Protein AF-A0A9P1E3C0-F1 (afdb_monomer)

Structure (mmCIF, N/CA/C/O backbone):
data_AF-A0A9P1E3C0-F1
#
_entry.id   AF-A0A9P1E3C0-F1
#
loop_
_atom_site.group_PDB
_atom_site.id
_atom_site.type_symbol
_atom_site.label_atom_id
_atom_site.label_alt_id
_atom_site.label_comp_id
_atom_site.label_asym_id
_atom_site.label_entity_id
_atom_site.label_seq_id
_atom_site.pdbx_PDB_ins_code
_atom_site.Cartn_x
_atom_site.Cartn_y
_atom_site.Cartn_z
_atom_site.occupancy
_atom_site.B_iso_or_equiv
_atom_site.auth_seq_id
_atom_site.auth_comp_id
_atom_site.auth_asym_id
_atom_site.auth_atom_id
_atom_site.pdbx_PDB_model_num
ATOM 1 N N . MET A 1 1 ? 34.913 -39.165 -2.078 1.00 37.31 1 MET A N 1
ATOM 2 C CA . MET A 1 1 ? 34.943 -37.843 -1.435 1.00 37.31 1 MET A CA 1
ATOM 3 C C . MET A 1 1 ? 33.774 -37.095 -2.019 1.00 37.31 1 MET A C 1
ATOM 5 O O . MET A 1 1 ? 33.844 -36.685 -3.169 1.00 37.31 1 MET A O 1
ATOM 9 N N . ALA A 1 2 ? 32.655 -37.188 -1.310 1.00 35.28 2 ALA A N 1
ATOM 10 C CA . ALA A 1 2 ? 31.471 -36.385 -1.543 1.00 35.28 2 ALA A CA 1
ATOM 11 C C . ALA A 1 2 ? 31.644 -35.190 -0.607 1.00 35.28 2 ALA A C 1
ATOM 13 O O . ALA A 1 2 ? 31.888 -35.419 0.577 1.00 35.28 2 ALA A O 1
ATOM 14 N N . ASP A 1 3 ? 31.634 -33.983 -1.158 1.00 38.41 3 ASP A N 1
ATOM 15 C CA . ASP A 1 3 ? 31.532 -32.764 -0.368 1.00 38.41 3 ASP A CA 1
ATOM 16 C C . ASP A 1 3 ? 30.103 -32.270 -0.564 1.00 38.41 3 ASP A C 1
ATOM 18 O O . ASP A 1 3 ? 29.683 -31.975 -1.686 1.00 38.41 3 ASP A O 1
ATOM 22 N N . ASP A 1 4 ? 29.375 -32.350 0.543 1.00 39.78 4 ASP A N 1
ATOM 23 C CA . ASP A 1 4 ? 27.954 -32.104 0.704 1.00 39.78 4 ASP A CA 1
ATOM 24 C C . ASP A 1 4 ? 27.608 -30.612 0.623 1.00 39.78 4 ASP A C 1
ATOM 26 O O . ASP A 1 4 ? 28.421 -29.721 0.883 1.00 39.78 4 ASP A O 1
ATOM 30 N N . ASP A 1 5 ? 26.351 -30.394 0.261 1.00 39.59 5 ASP A N 1
ATOM 31 C CA . ASP A 1 5 ? 25.647 -29.132 0.149 1.00 39.59 5 ASP A CA 1
ATOM 32 C C . ASP A 1 5 ? 25.577 -28.392 1.502 1.00 39.59 5 ASP A C 1
ATOM 34 O O . ASP A 1 5 ? 25.004 -28.886 2.472 1.00 39.59 5 ASP A O 1
ATOM 38 N N . GLU A 1 6 ? 26.106 -27.168 1.564 1.00 41.69 6 GLU A N 1
ATOM 39 C CA . GLU A 1 6 ? 25.730 -26.192 2.596 1.00 41.69 6 GLU A CA 1
ATOM 40 C C . GLU A 1 6 ? 24.535 -25.396 2.062 1.00 41.69 6 GLU A C 1
ATOM 42 O O . GLU A 1 6 ? 24.659 -24.300 1.503 1.00 41.69 6 GLU A O 1
ATOM 47 N N . ASP A 1 7 ? 23.361 -26.014 2.193 1.00 31.89 7 ASP A N 1
ATOM 48 C CA . ASP A 1 7 ? 22.078 -25.335 2.129 1.00 31.89 7 ASP A CA 1
ATOM 49 C C . ASP A 1 7 ? 22.088 -24.189 3.146 1.00 31.89 7 ASP A C 1
ATOM 51 O O . ASP A 1 7 ? 22.216 -24.392 4.354 1.00 31.89 7 ASP A O 1
ATOM 55 N N . PHE A 1 8 ? 21.932 -22.961 2.654 1.00 30.38 8 PHE A N 1
ATOM 56 C CA . PHE A 1 8 ? 21.649 -21.802 3.489 1.00 30.38 8 PHE A CA 1
ATOM 57 C C . PHE A 1 8 ? 20.250 -21.992 4.087 1.00 30.38 8 PHE A C 1
ATOM 59 O O . PHE A 1 8 ? 19.244 -21.568 3.512 1.00 30.38 8 PHE A O 1
ATOM 66 N N . VAL A 1 9 ? 20.199 -22.688 5.224 1.00 31.12 9 VAL A N 1
ATOM 67 C CA . VAL A 1 9 ? 19.032 -22.804 6.094 1.00 31.12 9 VAL A CA 1
ATOM 68 C C . VAL A 1 9 ? 18.674 -21.388 6.534 1.00 31.12 9 VAL A C 1
ATOM 70 O O . VAL A 1 9 ? 19.303 -20.796 7.406 1.00 31.12 9 VAL A O 1
ATOM 73 N N . LEU A 1 10 ? 17.677 -20.805 5.870 1.00 35.34 10 LEU A N 1
ATOM 74 C CA . LEU A 1 10 ? 16.916 -19.707 6.441 1.00 35.34 10 LEU A CA 1
ATOM 75 C C . LEU A 1 10 ? 16.173 -20.303 7.632 1.00 35.34 10 LEU A C 1
ATOM 77 O O . LEU A 1 10 ? 15.178 -20.997 7.434 1.00 35.34 10 LEU A O 1
ATOM 81 N N . ASP A 1 11 ? 16.692 -20.072 8.837 1.00 30.36 11 ASP A N 1
ATOM 82 C CA . ASP A 1 11 ? 16.017 -20.408 10.086 1.00 30.36 11 ASP A CA 1
ATOM 83 C C . ASP A 1 11 ? 14.553 -19.936 10.010 1.00 30.36 11 ASP A C 1
ATOM 85 O O . ASP A 1 11 ? 14.254 -18.741 9.968 1.00 30.36 11 ASP A O 1
ATOM 89 N N . GLU A 1 12 ? 13.625 -20.896 9.945 1.00 44.75 12 GLU A N 1
ATOM 90 C CA . GLU A 1 12 ? 12.172 -20.679 9.886 1.00 44.75 12 GLU A CA 1
ATOM 91 C C . GLU A 1 12 ? 11.586 -20.190 11.228 1.00 44.75 12 GLU A C 1
ATOM 93 O O . GLU A 1 12 ? 10.373 -20.016 11.360 1.00 44.75 12 GLU A O 1
ATOM 98 N N . GLU A 1 13 ? 12.425 -19.899 12.223 1.00 35.56 13 GLU A N 1
ATOM 99 C CA . GLU A 1 13 ? 12.026 -19.399 13.539 1.00 35.56 13 GLU A CA 1
ATOM 100 C C . GLU A 1 13 ? 12.363 -17.914 13.720 1.00 35.56 13 GLU A C 1
ATOM 102 O O . GLU A 1 13 ? 13.171 -17.530 14.554 1.00 35.56 13 GLU A O 1
ATOM 107 N N . ASP A 1 14 ? 11.677 -17.054 12.964 1.00 30.67 14 ASP A N 1
ATOM 108 C CA . ASP A 1 14 ? 11.354 -15.703 13.449 1.00 30.67 14 ASP A CA 1
ATOM 109 C C . ASP A 1 14 ? 9.995 -15.228 12.901 1.00 30.67 14 ASP A C 1
ATOM 111 O O . ASP A 1 14 ? 9.783 -14.115 12.406 1.00 30.67 14 ASP A O 1
ATOM 115 N N . ILE A 1 15 ? 9.018 -16.138 12.988 1.00 35.16 15 ILE A N 1
ATOM 116 C CA . ILE A 1 15 ? 7.593 -15.850 12.818 1.00 35.16 15 ILE A CA 1
ATOM 117 C C . ILE A 1 15 ? 7.112 -15.083 14.058 1.00 35.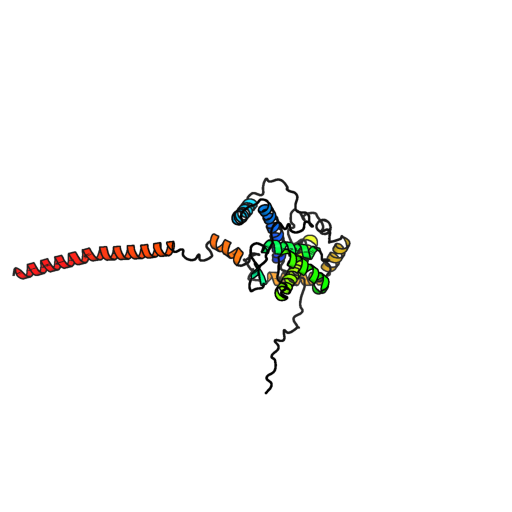16 15 ILE A C 1
ATOM 119 O O . ILE A 1 15 ? 6.363 -15.593 14.887 1.00 35.16 15 ILE A O 1
ATOM 123 N N . LEU A 1 16 ? 7.492 -13.811 14.157 1.00 34.09 16 LEU A N 1
ATOM 124 C CA . LEU A 1 16 ? 6.727 -12.815 14.905 1.00 34.09 16 LEU A CA 1
ATOM 125 C C . LEU A 1 16 ? 6.296 -11.701 13.951 1.00 34.09 16 LEU A C 1
ATOM 127 O O . LEU A 1 16 ? 6.657 -10.531 14.048 1.00 34.09 16 LEU A O 1
ATOM 131 N N . ASN A 1 17 ? 5.510 -12.114 12.958 1.00 38.56 17 ASN A N 1
ATOM 132 C CA . ASN A 1 17 ? 4.883 -11.232 11.987 1.00 38.56 17 ASN A CA 1
ATOM 133 C C . ASN A 1 17 ? 3.643 -10.589 12.635 1.00 38.56 17 ASN A C 1
ATOM 135 O O . ASN A 1 17 ? 2.505 -10.906 12.284 1.00 38.56 17 ASN A O 1
ATOM 139 N N . ASP A 1 18 ? 3.863 -9.719 13.626 1.00 42.09 18 ASP A N 1
ATOM 140 C CA . ASP A 1 18 ? 2.811 -8.848 14.147 1.00 42.09 18 ASP A CA 1
ATOM 141 C C . ASP A 1 18 ? 2.387 -7.911 13.001 1.00 42.09 18 ASP A C 1
ATOM 143 O O . ASP A 1 18 ? 3.086 -6.968 12.622 1.00 42.09 18 ASP A O 1
ATOM 147 N N . GLU A 1 19 ? 1.223 -8.189 12.402 1.00 45.72 19 GLU A N 1
ATOM 148 C CA . GLU A 1 19 ? 0.660 -7.462 11.249 1.00 45.72 19 GLU A CA 1
ATOM 149 C C . GLU A 1 19 ? 0.417 -5.959 11.519 1.00 45.72 19 GLU A C 1
ATOM 151 O O . GLU A 1 19 ? 0.040 -5.218 10.607 1.00 45.72 19 GLU A O 1
ATOM 156 N N . ASP A 1 20 ? 0.653 -5.506 12.750 1.00 46.47 20 ASP A N 1
ATOM 157 C CA . ASP A 1 20 ? 0.380 -4.168 13.260 1.00 46.47 20 ASP A CA 1
ATOM 158 C C . ASP A 1 20 ? 1.659 -3.327 13.525 1.00 46.47 20 ASP A C 1
ATOM 160 O O . ASP A 1 20 ? 1.540 -2.176 13.945 1.00 46.47 20 ASP A O 1
ATOM 164 N N . VAL A 1 21 ? 2.873 -3.811 13.198 1.00 45.50 21 VAL A N 1
ATOM 165 C CA . VAL A 1 21 ? 4.154 -3.059 13.363 1.00 45.50 21 VAL A CA 1
ATOM 166 C C . VAL A 1 21 ? 4.426 -2.065 12.217 1.00 45.50 21 VAL A C 1
ATOM 168 O O . VAL A 1 21 ? 5.560 -1.832 11.803 1.00 45.50 21 VAL A O 1
ATOM 171 N N . VAL A 1 22 ? 3.387 -1.448 11.649 1.00 47.22 22 VAL A N 1
ATOM 172 C CA . VAL A 1 22 ? 3.581 -0.411 10.624 1.00 47.22 22 VAL A CA 1
ATOM 173 C C . VAL A 1 22 ? 3.531 0.969 11.264 1.00 47.22 22 VAL A C 1
ATOM 175 O O . VAL A 1 22 ? 2.469 1.468 11.625 1.00 47.22 22 VAL A O 1
ATOM 178 N N . ASP A 1 23 ? 4.708 1.591 11.329 1.00 46.34 23 ASP A N 1
ATOM 179 C CA . ASP A 1 23 ? 4.935 3.007 11.607 1.00 46.34 23 ASP A CA 1
ATOM 180 C C . ASP A 1 23 ? 3.847 3.884 10.943 1.00 46.34 23 ASP A C 1
ATOM 182 O O . ASP A 1 23 ? 3.711 3.925 9.714 1.00 46.34 23 ASP A O 1
ATOM 186 N N . ASP A 1 24 ? 3.050 4.596 11.748 1.00 48.47 24 ASP A N 1
ATOM 187 C CA . ASP A 1 24 ? 1.981 5.493 11.282 1.00 48.47 24 ASP A CA 1
ATOM 188 C C . ASP A 1 24 ? 2.535 6.564 10.318 1.00 48.47 24 ASP A C 1
ATOM 190 O O . ASP A 1 24 ? 1.826 7.050 9.430 1.00 48.47 24 ASP A O 1
ATOM 194 N N . ALA A 1 25 ? 3.841 6.864 10.382 1.00 44.34 25 ALA A N 1
ATOM 195 C CA . ALA A 1 25 ? 4.503 7.705 9.395 1.00 44.34 25 ALA A CA 1
ATOM 196 C C . ALA A 1 25 ? 4.523 7.074 7.992 1.00 44.34 25 ALA A C 1
ATOM 198 O O . ALA A 1 25 ? 4.417 7.809 7.013 1.00 44.34 25 ALA A O 1
ATOM 199 N N . ARG A 1 26 ? 4.648 5.746 7.842 1.00 46.31 26 ARG A N 1
ATOM 200 C CA . ARG A 1 26 ? 4.596 5.038 6.543 1.00 46.31 26 ARG A CA 1
ATOM 201 C C . ARG A 1 26 ? 3.189 5.062 5.939 1.00 46.31 26 ARG A C 1
ATOM 203 O O . ARG A 1 26 ? 3.041 5.343 4.751 1.00 46.31 26 ARG A O 1
ATOM 210 N N . SER A 1 27 ? 2.159 4.891 6.766 1.00 47.78 27 SER A N 1
ATOM 211 C CA . SER A 1 27 ? 0.753 4.982 6.337 1.00 47.78 27 SER A CA 1
ATOM 212 C C . SER A 1 27 ? 0.346 6.409 5.942 1.00 47.78 27 SER A C 1
ATOM 214 O O . SER A 1 27 ? -0.274 6.617 4.896 1.00 47.78 27 SER A O 1
ATOM 216 N N . ARG A 1 28 ? 0.749 7.424 6.725 1.00 52.78 28 ARG A N 1
ATOM 217 C CA . ARG A 1 28 ? 0.570 8.846 6.361 1.00 52.78 28 ARG A CA 1
ATOM 218 C C . ARG A 1 28 ? 1.290 9.184 5.058 1.00 52.78 28 ARG A C 1
ATOM 220 O O . ARG A 1 28 ? 0.732 9.877 4.211 1.00 52.78 28 ARG A O 1
ATOM 227 N N . ARG A 1 29 ? 2.502 8.652 4.883 1.00 53.94 29 ARG A N 1
ATOM 228 C CA . ARG A 1 29 ? 3.285 8.768 3.651 1.00 53.94 29 ARG A CA 1
ATOM 229 C C . ARG A 1 29 ? 2.496 8.216 2.457 1.00 53.94 29 ARG A C 1
ATOM 231 O O . ARG A 1 29 ? 2.268 8.951 1.506 1.00 53.94 29 ARG A O 1
ATOM 238 N N . ILE A 1 30 ? 1.984 6.986 2.502 1.00 49.09 30 ILE A N 1
ATOM 239 C CA . ILE A 1 30 ? 1.240 6.394 1.366 1.00 49.09 30 ILE A CA 1
ATOM 240 C C . ILE A 1 30 ? -0.012 7.197 1.009 1.00 49.09 30 ILE A C 1
ATOM 242 O O . ILE A 1 30 ? -0.278 7.417 -0.168 1.00 49.09 30 ILE A O 1
ATOM 246 N N . SER A 1 31 ? -0.733 7.723 2.001 1.00 45.94 31 SER A N 1
ATOM 247 C CA . SER A 1 31 ? -1.875 8.597 1.719 1.00 45.94 31 SER A CA 1
ATOM 248 C C . SER A 1 31 ? -1.472 9.906 1.027 1.00 45.94 31 SER A C 1
ATOM 250 O O . SER A 1 31 ? -2.228 10.388 0.186 1.00 45.94 31 SER A O 1
ATOM 252 N N . ASN A 1 32 ? -0.307 10.477 1.355 1.00 52.03 32 ASN A N 1
ATOM 253 C CA . ASN A 1 32 ? 0.220 11.650 0.650 1.00 52.03 32 ASN A CA 1
ATOM 254 C C . ASN A 1 32 ? 0.628 11.296 -0.785 1.00 52.03 32 ASN A C 1
ATOM 256 O O . ASN A 1 32 ? 0.369 12.076 -1.693 1.00 52.03 32 ASN A O 1
ATOM 260 N N . PHE A 1 33 ? 1.209 10.114 -0.999 1.00 47.16 33 PHE A N 1
ATOM 261 C CA . PHE A 1 33 ? 1.548 9.606 -2.329 1.00 47.16 33 PHE A CA 1
ATOM 262 C C . PHE A 1 33 ? 0.318 9.416 -3.218 1.00 47.16 33 PHE A C 1
ATOM 264 O O . PHE A 1 33 ? 0.335 9.840 -4.368 1.00 47.16 33 PHE A O 1
ATOM 271 N N . GLU A 1 34 ? -0.763 8.829 -2.693 1.00 47.72 34 GLU A N 1
ATOM 272 C CA . GLU A 1 34 ? -2.029 8.711 -3.429 1.00 47.72 34 GLU A CA 1
ATOM 273 C C . GLU A 1 34 ? -2.569 10.098 -3.827 1.00 47.72 34 GLU A C 1
ATOM 275 O O . GLU A 1 34 ? -2.971 10.288 -4.974 1.00 47.72 34 GLU A O 1
ATOM 280 N N . GLU A 1 35 ? -2.511 11.088 -2.923 1.00 53.44 35 GLU A N 1
ATOM 281 C CA . GLU A 1 35 ? -2.934 12.470 -3.204 1.00 53.44 35 GLU A CA 1
ATOM 282 C C . GLU A 1 35 ? -2.022 13.164 -4.236 1.00 53.44 35 GLU A C 1
ATOM 284 O O . GLU A 1 35 ? -2.514 13.835 -5.143 1.00 53.44 35 GLU A O 1
ATOM 289 N N . GLU A 1 36 ? -0.699 12.998 -4.147 1.00 54.84 36 GLU A N 1
ATOM 290 C CA . GLU A 1 36 ? 0.261 13.588 -5.093 1.00 54.84 36 GLU A CA 1
ATOM 291 C C . GLU A 1 36 ? 0.164 12.955 -6.486 1.00 54.84 36 GLU A C 1
ATOM 293 O O . GLU A 1 36 ? 0.166 13.669 -7.492 1.00 54.84 36 GLU A O 1
ATOM 298 N N . ALA A 1 37 ? 0.009 11.634 -6.559 1.00 49.34 37 ALA A N 1
ATOM 299 C CA . ALA A 1 37 ? -0.211 10.921 -7.810 1.00 49.34 37 ALA A CA 1
ATOM 300 C C . ALA A 1 37 ? -1.575 11.285 -8.426 1.00 49.34 37 ALA A C 1
ATOM 302 O O . ALA A 1 37 ? -1.714 11.356 -9.655 1.00 49.34 37 ALA A O 1
ATOM 303 N N . ASP A 1 38 ? -2.576 11.582 -7.590 1.00 51.50 38 ASP A N 1
ATOM 304 C CA . ASP A 1 38 ? -3.835 12.135 -8.065 1.00 51.50 38 ASP A CA 1
ATOM 305 C C . ASP A 1 38 ? -3.636 13.505 -8.715 1.00 51.50 38 ASP A C 1
ATOM 307 O O . ASP A 1 38 ? -4.048 13.712 -9.855 1.00 51.50 38 ASP A O 1
ATOM 311 N N . ILE A 1 39 ? -2.927 14.422 -8.061 1.00 54.53 39 ILE A N 1
ATOM 312 C CA . ILE A 1 39 ? -2.670 15.749 -8.633 1.00 54.53 39 ILE A CA 1
ATOM 313 C C . ILE A 1 39 ? -1.853 15.645 -9.933 1.00 54.53 39 ILE A C 1
ATOM 315 O O . ILE A 1 39 ? -2.187 16.315 -10.909 1.00 54.53 39 ILE A O 1
ATOM 319 N N . ARG A 1 40 ? -0.833 14.777 -9.979 1.00 50.69 40 ARG A N 1
ATOM 320 C CA . ARG A 1 40 ? 0.022 14.580 -11.162 1.00 50.69 40 ARG A CA 1
ATOM 321 C C . ARG A 1 40 ? -0.748 14.038 -12.364 1.00 50.69 40 ARG A C 1
ATOM 323 O O . ARG A 1 40 ? -0.668 14.614 -13.444 1.00 50.69 40 ARG A O 1
ATOM 330 N N . GLY A 1 41 ? -1.562 12.996 -12.174 1.00 48.47 41 GLY A N 1
ATOM 331 C CA . GLY A 1 41 ? -2.366 12.437 -13.266 1.00 48.47 41 GLY A CA 1
ATOM 332 C C . GLY A 1 41 ? -3.395 13.420 -13.839 1.00 48.47 41 GLY A C 1
ATOM 333 O O . GLY A 1 41 ? -3.926 13.194 -14.916 1.00 48.47 41 GLY A O 1
ATOM 334 N N . GLU A 1 42 ? -3.689 14.505 -13.118 1.00 51.19 42 GLU A N 1
ATOM 335 C CA . GLU A 1 42 ? -4.575 15.582 -13.565 1.00 51.19 42 GLU A CA 1
ATOM 336 C C . GLU A 1 42 ? -3.851 16.594 -14.451 1.00 51.19 42 GLU A C 1
ATOM 338 O O . GLU A 1 42 ? -4.513 17.341 -15.155 1.00 51.19 42 GLU A O 1
ATOM 343 N N . MET A 1 43 ? -2.521 16.653 -14.379 1.00 50.88 43 MET A N 1
ATOM 344 C CA . MET A 1 43 ? -1.683 17.589 -15.127 1.00 50.88 43 MET A CA 1
ATOM 345 C C . MET A 1 43 ? -1.150 16.957 -16.415 1.00 50.88 43 MET A C 1
ATOM 347 O O . MET A 1 43 ? -1.115 17.626 -17.442 1.00 50.88 43 MET A O 1
ATOM 351 N N . GLU A 1 44 ? -0.842 15.658 -16.389 1.00 48.50 44 GLU A N 1
ATOM 352 C CA . GLU A 1 44 ? -0.517 14.870 -17.590 1.00 48.50 44 GLU A CA 1
ATOM 353 C C . GLU A 1 44 ? -1.684 14.853 -18.600 1.00 48.50 44 GLU A C 1
ATOM 355 O O . GLU A 1 44 ? -1.458 14.995 -19.795 1.00 48.50 44 GLU A O 1
ATOM 360 N N . ASP A 1 45 ? -2.943 14.785 -18.135 1.00 46.28 45 ASP A N 1
ATOM 361 C CA . ASP A 1 45 ? -4.158 14.835 -18.987 1.00 46.28 45 ASP A CA 1
ATOM 362 C C . ASP A 1 45 ? -4.329 16.197 -19.702 1.00 46.28 45 ASP A C 1
ATOM 364 O O . ASP A 1 45 ? -5.145 16.331 -20.610 1.00 46.28 45 ASP A O 1
ATOM 368 N N . VAL A 1 46 ? -3.576 17.223 -19.282 1.00 51.84 46 VAL A N 1
ATOM 369 C CA . VAL A 1 46 ? -3.573 18.579 -19.864 1.00 51.84 46 VAL A CA 1
ATOM 370 C C . VAL A 1 46 ? -2.282 18.841 -20.663 1.00 51.84 46 VAL A C 1
ATOM 372 O O . VAL A 1 46 ? -2.102 19.938 -21.181 1.00 51.84 46 VAL A O 1
ATOM 375 N N . GLY A 1 47 ? -1.402 17.841 -20.803 1.00 43.75 47 GLY A N 1
ATOM 376 C CA . GLY A 1 47 ? -0.223 17.901 -21.673 1.00 43.75 47 GLY A CA 1
ATOM 377 C C . GLY A 1 47 ? 0.967 18.702 -21.132 1.00 43.75 47 GLY A C 1
ATOM 378 O O . GLY A 1 47 ? 1.729 19.240 -21.928 1.00 43.75 47 GLY A O 1
ATOM 379 N N . TYR A 1 48 ? 1.130 18.803 -19.809 1.00 48.47 48 TYR A N 1
ATOM 380 C CA . TYR A 1 48 ? 2.282 19.487 -19.201 1.00 48.47 48 TYR A CA 1
ATOM 381 C C . TYR A 1 48 ? 3.536 18.600 -19.146 1.00 48.47 48 TYR A C 1
ATOM 383 O O . TYR A 1 48 ? 3.449 17.405 -18.856 1.00 48.47 48 TYR A O 1
ATOM 391 N N . SER A 1 49 ? 4.704 19.208 -19.365 1.00 54.31 49 SER A N 1
ATOM 392 C CA . SER A 1 49 ? 6.024 18.577 -19.211 1.00 54.31 49 SER A CA 1
ATOM 393 C C . SER A 1 49 ? 6.301 18.182 -17.750 1.00 54.31 49 SER A C 1
ATOM 395 O O . SER A 1 49 ? 5.754 18.771 -16.819 1.00 54.31 49 SER A O 1
ATOM 397 N N . LEU A 1 50 ? 7.172 17.191 -17.523 1.00 47.22 50 LEU A N 1
ATOM 398 C CA . LEU A 1 50 ? 7.526 16.699 -16.184 1.00 47.22 50 LEU A CA 1
ATOM 399 C C . LEU A 1 50 ? 8.092 17.805 -15.273 1.00 47.22 50 LEU A C 1
ATOM 401 O O . LEU A 1 50 ? 7.772 17.846 -14.083 1.00 47.22 50 LEU A O 1
ATOM 405 N N . ASP A 1 51 ? 8.850 18.738 -15.847 1.00 52.38 51 ASP A N 1
ATOM 406 C CA . ASP A 1 51 ? 9.411 19.888 -15.132 1.00 52.38 51 ASP A CA 1
ATOM 407 C C . ASP A 1 51 ? 8.314 20.903 -14.779 1.00 52.38 51 ASP A C 1
ATOM 409 O O . ASP A 1 51 ? 8.243 21.398 -13.652 1.00 52.38 51 ASP A O 1
ATOM 413 N N . GLU A 1 52 ? 7.371 21.126 -15.699 1.00 54.00 52 GLU A N 1
ATOM 414 C CA . GLU A 1 52 ? 6.195 21.977 -15.480 1.00 54.00 52 GLU A CA 1
ATOM 415 C C . GLU A 1 52 ? 5.253 21.372 -14.428 1.00 54.00 52 GLU A C 1
ATOM 417 O O . GLU A 1 52 ? 4.658 22.093 -13.622 1.00 54.00 52 GLU A O 1
ATOM 422 N N . ILE A 1 53 ? 5.150 20.040 -14.386 1.00 54.00 53 ILE A N 1
ATOM 423 C CA . ILE A 1 53 ? 4.402 19.291 -13.377 1.00 54.00 53 ILE A CA 1
ATOM 424 C C . ILE A 1 53 ? 5.017 19.505 -11.995 1.00 54.00 53 ILE A C 1
ATOM 426 O O . ILE A 1 53 ? 4.300 19.829 -11.043 1.00 54.00 53 ILE A O 1
ATOM 430 N N . GLN A 1 54 ? 6.337 19.354 -11.881 1.00 54.50 54 GLN A N 1
ATOM 431 C CA . GLN A 1 54 ? 7.071 19.531 -10.630 1.00 54.50 54 GLN A CA 1
ATOM 432 C C . GLN A 1 54 ? 6.917 20.970 -10.100 1.00 54.50 54 GLN A C 1
ATOM 434 O O . GLN A 1 54 ? 6.591 21.183 -8.927 1.00 54.50 54 GLN A O 1
ATOM 439 N N . GLU A 1 55 ? 7.055 21.959 -10.984 1.00 56.06 55 GLU A N 1
ATOM 440 C CA . GLU A 1 55 ? 6.987 23.380 -10.648 1.00 56.06 55 GLU A CA 1
ATOM 441 C C . GLU A 1 55 ? 5.556 23.836 -10.289 1.00 56.06 55 GLU A C 1
ATOM 443 O O . GLU A 1 55 ? 5.344 24.604 -9.342 1.00 56.06 55 GLU A O 1
ATOM 448 N N . ALA A 1 56 ? 4.528 23.328 -10.978 1.00 54.66 56 ALA A N 1
ATOM 449 C CA . ALA A 1 56 ? 3.139 23.653 -10.662 1.00 54.66 56 ALA A CA 1
ATOM 450 C C . ALA A 1 56 ? 2.591 22.891 -9.439 1.00 54.66 56 ALA A C 1
ATOM 452 O O . ALA A 1 56 ? 1.710 23.425 -8.757 1.00 54.66 56 ALA A O 1
ATOM 453 N N . LEU A 1 57 ? 3.139 21.722 -9.077 1.00 51.84 57 LEU A N 1
ATOM 454 C CA . LEU A 1 57 ? 2.886 21.065 -7.781 1.00 51.84 57 LEU A CA 1
ATOM 455 C C . LEU A 1 57 ? 3.387 21.923 -6.605 1.00 51.84 57 LEU A C 1
ATOM 457 O O . LEU A 1 57 ? 2.680 22.068 -5.600 1.00 51.84 57 LEU A O 1
ATOM 461 N N . VAL A 1 58 ? 4.561 22.548 -6.755 1.00 56.81 58 VAL A N 1
ATOM 462 C CA . VAL A 1 58 ? 5.132 23.495 -5.781 1.00 56.81 58 VAL A CA 1
ATOM 463 C C . VAL A 1 58 ? 4.266 24.762 -5.694 1.00 56.81 58 VAL A C 1
ATOM 465 O O . VAL A 1 58 ? 3.818 25.132 -4.604 1.00 56.81 58 VAL A O 1
ATOM 468 N N . LYS A 1 59 ? 3.894 25.361 -6.837 1.00 51.59 59 LYS A N 1
ATOM 469 C CA . LYS A 1 59 ? 3.029 26.560 -6.897 1.00 51.59 59 LYS A CA 1
ATOM 470 C C . LYS A 1 59 ? 1.603 26.308 -6.356 1.00 51.59 59 LYS A C 1
ATOM 472 O O . LYS A 1 59 ? 1.034 27.177 -5.687 1.00 51.59 59 LYS A O 1
ATOM 477 N N . LYS A 1 60 ? 1.008 25.118 -6.556 1.00 50.31 60 LYS A N 1
ATOM 478 C CA . LYS A 1 60 ? -0.318 24.744 -5.993 1.00 50.31 60 LYS A CA 1
ATOM 479 C C . LYS A 1 60 ? -0.304 24.590 -4.468 1.00 50.31 60 LYS A C 1
ATOM 481 O O . LYS A 1 60 ? -1.326 24.877 -3.840 1.00 50.31 60 LYS A O 1
ATOM 486 N N . LYS A 1 61 ? 0.816 24.168 -3.858 1.00 51.28 61 LYS A N 1
ATOM 487 C CA . LYS A 1 61 ? 0.961 24.123 -2.386 1.00 51.28 61 LYS A CA 1
ATOM 488 C C . LYS A 1 61 ? 0.905 25.532 -1.770 1.00 51.28 61 LYS A C 1
ATOM 490 O O . LYS A 1 61 ? 0.356 25.675 -0.682 1.00 51.28 61 LYS A O 1
ATOM 495 N N . GLN A 1 62 ? 1.350 26.569 -2.488 1.00 46.03 62 GLN A N 1
ATOM 496 C CA . GLN A 1 62 ? 1.314 27.971 -2.035 1.00 46.03 62 GLN A CA 1
ATOM 497 C C . GLN A 1 62 ? 0.006 28.723 -2.352 1.00 46.03 62 GLN A C 1
ATOM 499 O O . GLN A 1 62 ? -0.347 29.650 -1.628 1.00 46.03 62 GLN A O 1
ATOM 504 N N . LYS A 1 63 ? -0.771 28.314 -3.367 1.00 38.28 63 LYS A N 1
ATOM 505 C CA . LYS A 1 63 ? -1.983 29.037 -3.826 1.00 38.28 63 LYS A CA 1
ATOM 506 C C . LYS A 1 63 ? -3.328 28.433 -3.370 1.00 38.28 63 LYS A C 1
ATOM 508 O O . LYS A 1 63 ? -4.360 28.665 -3.997 1.00 38.28 63 LYS A O 1
ATOM 513 N N . LYS A 1 64 ? -3.364 27.656 -2.278 1.00 40.34 64 LYS A N 1
ATOM 514 C CA . LYS A 1 64 ? -4.611 27.131 -1.669 1.00 40.34 64 LYS A CA 1
ATOM 515 C C . LYS A 1 64 ? -5.293 28.200 -0.791 1.00 40.34 64 LYS A C 1
ATOM 517 O O . LYS A 1 64 ? -5.389 28.029 0.421 1.00 40.34 64 LYS A O 1
ATOM 522 N N . LYS A 1 65 ? -5.791 29.288 -1.387 1.00 41.00 65 LYS A N 1
ATOM 523 C CA . LYS A 1 65 ? -6.860 30.080 -0.745 1.00 41.00 65 LYS A CA 1
ATOM 524 C C . LYS A 1 65 ? -8.116 30.247 -1.599 1.00 41.00 65 LYS A C 1
ATOM 526 O O . LYS A 1 65 ? -9.181 30.047 -1.040 1.00 41.00 65 LYS A O 1
ATOM 531 N N . ASP A 1 66 ? -8.042 30.380 -2.926 1.00 37.50 66 ASP A N 1
ATOM 532 C CA . ASP A 1 66 ? -9.247 30.775 -3.687 1.00 37.50 66 ASP A CA 1
ATOM 533 C C . ASP A 1 66 ? -9.445 30.049 -5.030 1.00 37.50 66 ASP A C 1
ATOM 535 O O . ASP A 1 66 ? -9.569 30.678 -6.077 1.00 37.50 66 ASP A O 1
ATOM 539 N N . ALA A 1 67 ? -9.503 28.712 -5.043 1.00 36.19 67 ALA A N 1
ATOM 540 C CA . ALA A 1 67 ? -9.896 27.980 -6.255 1.00 36.19 67 ALA A CA 1
ATOM 541 C C . ALA A 1 67 ? -10.971 26.925 -5.962 1.00 36.19 67 ALA A C 1
ATOM 543 O O . ALA A 1 67 ? -10.781 26.026 -5.139 1.00 36.19 67 ALA A O 1
ATOM 544 N N . GLY A 1 68 ? -12.113 27.078 -6.639 1.00 39.84 68 GLY A N 1
ATOM 545 C CA . GLY A 1 68 ? -13.328 26.282 -6.484 1.00 39.84 68 GLY A CA 1
ATOM 546 C C . GLY A 1 68 ? -13.138 24.769 -6.636 1.00 39.84 68 GLY A C 1
ATOM 547 O O . GLY A 1 68 ? -12.234 24.278 -7.311 1.00 39.84 68 GLY A O 1
ATOM 548 N N . LYS A 1 69 ? -14.033 24.026 -5.973 1.00 37.81 69 LYS A N 1
ATOM 549 C CA . LYS A 1 69 ? -14.066 22.558 -5.918 1.00 37.81 69 LYS A CA 1
ATOM 550 C C . LYS A 1 69 ? -14.268 21.958 -7.315 1.00 37.81 69 LYS A C 1
ATOM 552 O O . LYS A 1 69 ? -15.373 22.006 -7.847 1.00 37.81 69 LYS A O 1
ATOM 557 N N . LYS A 1 70 ? -13.237 21.311 -7.865 1.00 41.88 70 LYS A N 1
ATOM 558 C CA . LYS A 1 70 ? -13.428 20.279 -8.894 1.00 41.88 70 LYS A CA 1
ATOM 559 C C . LYS A 1 70 ? -13.850 18.961 -8.218 1.00 41.88 70 LYS A C 1
ATOM 561 O O . LYS A 1 70 ? -13.378 18.685 -7.111 1.00 41.88 70 LYS A O 1
ATOM 566 N N . PRO A 1 71 ? -14.753 18.170 -8.825 1.00 37.22 71 PRO A N 1
ATOM 567 C CA . PRO A 1 71 ? -15.223 16.916 -8.247 1.00 37.22 71 PRO A CA 1
ATOM 568 C C . PRO A 1 71 ? -14.061 15.925 -8.133 1.00 37.22 71 PRO A C 1
ATOM 570 O O . PRO A 1 71 ? -13.391 15.626 -9.118 1.00 37.22 71 PRO A O 1
ATOM 573 N N . GLY A 1 72 ? -13.819 15.436 -6.915 1.00 40.47 72 GLY A N 1
ATOM 574 C CA . GLY A 1 72 ? -12.790 14.436 -6.646 1.00 40.47 72 GLY A CA 1
ATOM 575 C C . GLY A 1 72 ? -13.023 13.155 -7.449 1.00 40.47 72 GLY A C 1
ATOM 576 O O . GLY A 1 72 ? -14.163 12.773 -7.730 1.00 40.47 72 GLY A O 1
ATOM 577 N N . ARG A 1 73 ? -11.932 12.487 -7.824 1.00 45.03 73 ARG A N 1
ATOM 578 C CA . ARG A 1 73 ? -11.967 11.209 -8.540 1.00 45.03 73 ARG A CA 1
ATOM 579 C C . ARG A 1 73 ? -12.727 10.174 -7.710 1.00 45.03 73 ARG A C 1
ATOM 581 O O . ARG A 1 73 ? -12.432 9.954 -6.540 1.00 45.03 73 ARG A O 1
ATOM 588 N N . GLY A 1 74 ? -13.747 9.566 -8.312 1.00 40.66 74 GLY A N 1
ATOM 589 C CA . GLY A 1 74 ? -14.525 8.508 -7.671 1.00 40.66 74 GLY A CA 1
ATOM 590 C C . GLY A 1 74 ? -13.684 7.248 -7.460 1.00 40.66 74 GLY A C 1
ATOM 591 O O . GLY A 1 74 ? -12.853 6.913 -8.300 1.00 40.66 74 GLY A O 1
ATOM 592 N N . ALA A 1 75 ? -13.955 6.523 -6.374 1.00 43.94 75 ALA A N 1
ATOM 593 C CA . ALA A 1 75 ? -13.167 5.403 -5.846 1.00 43.94 75 ALA A CA 1
ATOM 594 C C . ALA A 1 75 ? -12.923 4.190 -6.785 1.00 43.94 75 ALA A C 1
ATOM 596 O O . ALA A 1 75 ? -12.244 3.251 -6.371 1.00 43.94 7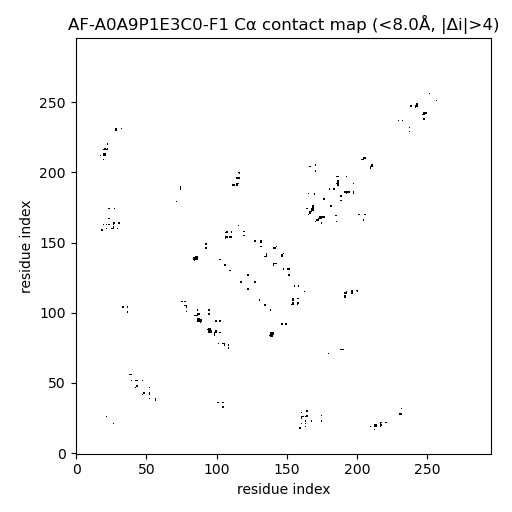5 ALA A O 1
ATOM 597 N N . PHE A 1 76 ? -13.455 4.206 -8.015 1.00 41.44 76 PHE A N 1
ATOM 598 C CA . PHE A 1 76 ? -13.501 3.070 -8.950 1.00 41.44 76 PHE A CA 1
ATOM 599 C C . PHE A 1 76 ? -13.106 3.394 -10.396 1.00 41.44 76 PHE A C 1
ATOM 601 O O . PHE A 1 76 ? -13.205 2.514 -11.247 1.00 41.44 76 PHE A O 1
ATOM 608 N N . LYS A 1 77 ? -12.686 4.623 -10.729 1.00 54.94 77 LYS A N 1
ATOM 609 C CA . LYS A 1 77 ? -12.142 4.842 -12.079 1.00 54.94 77 LYS A CA 1
ATOM 610 C C . LYS A 1 77 ? -10.798 4.115 -12.165 1.00 54.94 77 LYS A C 1
ATOM 612 O O . LYS A 1 77 ? -9.894 4.444 -11.402 1.00 54.94 77 LYS A O 1
ATOM 617 N N . GLY A 1 78 ? -10.716 3.113 -13.043 1.00 59.41 78 GLY A N 1
ATOM 618 C CA . GLY A 1 78 ? -9.468 2.422 -13.360 1.00 59.41 78 GLY A CA 1
ATOM 619 C C . GLY A 1 78 ? -8.404 3.399 -13.858 1.00 59.41 78 GLY A C 1
ATOM 620 O O . GLY A 1 78 ? -8.710 4.548 -14.201 1.00 59.41 78 GLY A O 1
ATOM 621 N N . LEU A 1 79 ? -7.151 2.949 -13.877 1.00 72.62 79 LEU A N 1
ATOM 622 C CA . LEU A 1 79 ? -6.056 3.752 -14.399 1.00 72.62 79 LEU A CA 1
ATOM 623 C C . LEU A 1 79 ? -6.349 4.095 -15.871 1.00 72.62 79 LEU A C 1
ATOM 625 O O . LEU A 1 79 ? -6.622 3.206 -16.675 1.00 72.62 79 LEU A O 1
ATOM 629 N N . LYS A 1 80 ? -6.347 5.385 -16.225 1.00 69.62 80 LYS A N 1
ATOM 630 C CA . LYS A 1 80 ? -6.486 5.794 -17.628 1.00 69.62 80 LYS A CA 1
ATOM 631 C C . LYS A 1 80 ? -5.201 5.422 -18.367 1.00 69.62 80 LYS A C 1
ATOM 633 O O . LYS A 1 80 ? -4.137 5.922 -18.006 1.00 69.62 80 LYS A O 1
ATOM 638 N N . VAL A 1 81 ? -5.320 4.579 -19.386 1.00 71.94 81 VAL A N 1
ATOM 639 C CA . VAL A 1 81 ? -4.214 4.197 -20.269 1.00 71.94 81 VAL A CA 1
ATOM 640 C C . VAL A 1 81 ? -4.328 5.026 -21.539 1.00 71.94 81 VAL A C 1
ATOM 642 O O . VAL A 1 81 ? -5.207 4.775 -22.358 1.00 71.94 81 VAL A O 1
ATOM 645 N N . ASN A 1 82 ? -3.477 6.040 -21.673 1.00 74.81 82 ASN A N 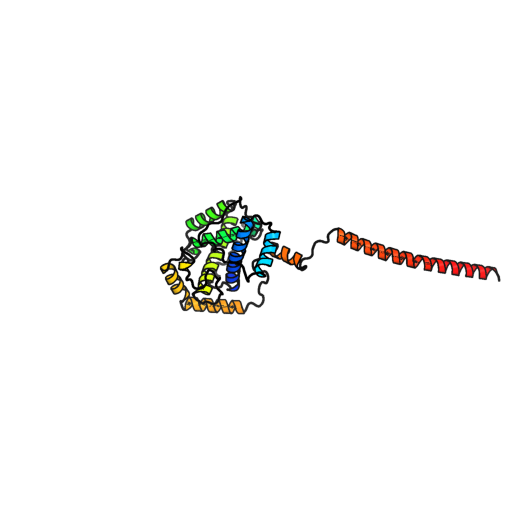1
ATOM 646 C CA . ASN A 1 82 ? -3.391 6.849 -22.893 1.00 74.81 82 ASN A CA 1
ATOM 647 C C . ASN A 1 82 ? -2.223 6.391 -23.784 1.00 74.81 82 ASN A C 1
ATOM 649 O O . ASN A 1 82 ? -2.278 6.545 -24.999 1.00 74.81 82 ASN A O 1
ATOM 653 N N . GLU A 1 83 ? -1.188 5.805 -23.178 1.00 81.31 83 GLU A N 1
ATOM 654 C CA . GLU A 1 83 ? 0.061 5.392 -23.818 1.00 81.31 83 GLU A CA 1
ATOM 655 C C . GLU A 1 83 ? 0.526 4.045 -23.247 1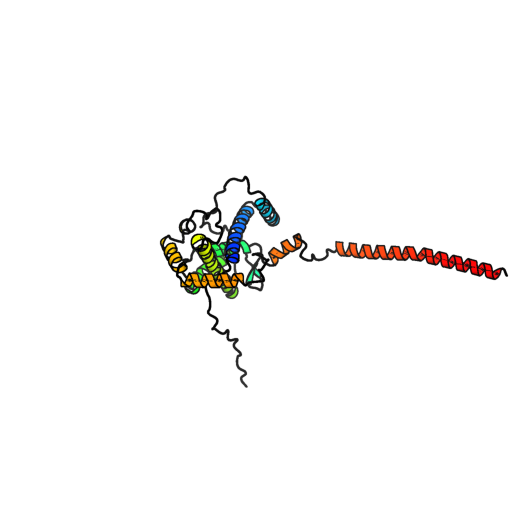.00 81.31 83 GLU A C 1
ATOM 657 O O . GLU A 1 83 ? 0.157 3.705 -22.114 1.00 81.31 83 GLU A O 1
ATOM 662 N N . PRO A 1 84 ? 1.324 3.263 -23.999 1.00 83.81 84 PRO A N 1
ATOM 663 C CA . PRO A 1 84 ? 1.888 2.023 -23.489 1.00 83.81 84 PRO A CA 1
ATOM 664 C C . PRO A 1 84 ? 2.836 2.313 -22.320 1.00 83.81 84 PRO A C 1
ATOM 666 O O . PRO A 1 84 ? 3.829 3.034 -22.445 1.00 83.81 84 PRO A O 1
ATOM 669 N N . MET A 1 85 ? 2.516 1.741 -21.161 1.00 86.81 85 MET A N 1
ATOM 670 C CA . MET A 1 85 ? 3.300 1.917 -19.946 1.00 86.81 85 MET A CA 1
ATOM 671 C C . MET A 1 85 ? 4.300 0.774 -19.830 1.00 86.81 85 MET A C 1
ATOM 673 O O . MET A 1 85 ? 3.888 -0.367 -19.665 1.00 86.81 85 MET A O 1
ATOM 677 N N . PHE A 1 86 ? 5.593 1.078 -19.921 1.00 88.62 86 PHE A N 1
ATOM 678 C CA . PHE A 1 86 ? 6.684 0.114 -19.750 1.00 88.62 86 PHE A CA 1
ATOM 679 C C . PHE A 1 86 ? 7.368 0.362 -18.412 1.00 88.62 86 PHE A C 1
ATOM 681 O O . PHE A 1 86 ? 8.097 1.345 -18.251 1.00 88.62 86 PHE A O 1
ATOM 688 N N . LEU A 1 87 ? 7.101 -0.489 -17.427 1.00 89.62 87 LEU A N 1
ATOM 689 C CA . LEU A 1 87 ? 7.661 -0.316 -16.091 1.00 89.62 87 LEU A CA 1
ATOM 690 C C . LEU A 1 87 ? 9.062 -0.925 -15.994 1.00 89.62 87 LEU A C 1
ATOM 692 O O . LEU A 1 87 ? 9.309 -2.025 -16.475 1.00 89.62 87 LEU A O 1
ATOM 696 N N . GLN A 1 88 ? 9.966 -0.210 -15.329 1.00 87.56 88 GLN A N 1
ATOM 697 C CA . GLN A 1 88 ? 11.333 -0.658 -15.080 1.00 87.56 88 GLN A CA 1
ATOM 698 C C . GLN A 1 88 ? 11.529 -0.923 -13.589 1.00 87.56 88 GLN A C 1
ATOM 700 O O . GLN A 1 88 ? 10.912 -0.260 -12.750 1.00 87.56 88 GLN A O 1
ATOM 705 N N . PHE A 1 89 ? 12.414 -1.859 -13.260 1.00 86.75 89 PHE A N 1
ATOM 706 C CA . PHE A 1 89 ? 12.830 -2.140 -11.890 1.00 86.75 89 PHE A CA 1
ATOM 707 C C . PHE A 1 89 ? 14.328 -1.888 -11.742 1.00 86.75 89 PHE A C 1
ATOM 709 O O . PHE A 1 89 ? 15.111 -2.216 -12.632 1.00 86.75 89 PHE A O 1
ATOM 716 N N . ASP A 1 90 ? 14.724 -1.297 -10.617 1.00 85.25 90 ASP A N 1
ATOM 717 C CA . ASP A 1 90 ? 16.132 -1.200 -10.245 1.00 85.25 90 ASP A CA 1
ATOM 718 C C . ASP A 1 90 ? 16.688 -2.587 -9.836 1.00 85.25 90 ASP A C 1
ATOM 720 O O . ASP A 1 90 ? 15.919 -3.527 -9.603 1.00 85.25 90 ASP A O 1
ATOM 724 N N . PRO A 1 91 ? 18.018 -2.749 -9.701 1.00 80.75 91 PRO A N 1
ATOM 725 C CA . PRO A 1 91 ? 18.614 -4.010 -9.247 1.00 80.75 91 PRO A CA 1
ATOM 726 C C . PRO A 1 91 ? 18.155 -4.470 -7.852 1.00 80.75 91 PRO A C 1
ATOM 728 O O . PRO A 1 91 ? 18.378 -5.618 -7.480 1.00 80.75 91 PRO A O 1
ATOM 731 N N . LEU A 1 92 ? 17.527 -3.584 -7.071 1.00 79.94 92 LEU A N 1
ATOM 732 C CA . LEU A 1 92 ? 16.961 -3.866 -5.752 1.00 79.94 92 LEU A CA 1
ATOM 733 C C . LEU A 1 92 ? 15.460 -4.212 -5.823 1.00 79.94 92 LEU A C 1
ATOM 735 O O . LEU A 1 92 ? 14.808 -4.319 -4.783 1.00 79.94 92 LEU A O 1
ATOM 739 N N . GLY A 1 93 ? 14.896 -4.363 -7.026 1.00 80.19 93 GLY A N 1
ATOM 740 C CA . GLY A 1 93 ? 13.496 -4.713 -7.251 1.00 80.19 93 GLY A CA 1
ATOM 741 C C . GLY A 1 93 ? 12.509 -3.570 -7.005 1.00 80.19 93 GLY A C 1
ATOM 742 O O . GLY A 1 93 ? 11.327 -3.809 -6.768 1.00 80.19 93 GLY A O 1
ATOM 743 N N . ARG A 1 94 ? 12.946 -2.313 -7.029 1.00 83.75 94 ARG A N 1
ATOM 744 C CA . ARG A 1 94 ? 12.073 -1.146 -6.857 1.00 83.75 94 ARG A CA 1
ATOM 745 C C . ARG A 1 94 ? 11.660 -0.620 -8.218 1.00 83.75 94 ARG A C 1
ATOM 747 O O . ARG A 1 94 ? 12.504 -0.360 -9.070 1.00 83.75 94 ARG A O 1
ATOM 754 N N . ALA A 1 95 ? 10.361 -0.410 -8.396 1.00 87.00 95 ALA A N 1
ATOM 755 C CA . ALA A 1 95 ? 9.836 0.256 -9.579 1.00 87.00 95 ALA A CA 1
ATOM 756 C C . ALA A 1 95 ? 10.502 1.633 -9.755 1.00 87.00 95 ALA A C 1
ATOM 758 O O . ALA A 1 95 ? 10.550 2.419 -8.803 1.00 87.00 95 ALA A O 1
ATOM 759 N N . THR A 1 96 ? 10.983 1.924 -10.961 1.00 84.31 96 THR A N 1
ATOM 760 C CA . THR A 1 96 ? 11.604 3.199 -11.330 1.00 84.31 96 THR A CA 1
ATOM 761 C C . THR A 1 96 ? 11.092 3.724 -12.677 1.00 84.31 96 THR A C 1
ATOM 763 O O . THR A 1 96 ? 10.277 3.086 -13.350 1.00 84.31 96 THR A O 1
ATOM 766 N N . GLY A 1 97 ? 11.526 4.931 -13.039 1.00 83.94 97 GLY A N 1
ATOM 767 C CA . GLY A 1 97 ? 11.143 5.629 -14.259 1.00 83.94 97 GLY A CA 1
ATOM 768 C C . GLY A 1 97 ? 9.775 6.311 -14.183 1.00 83.94 97 GLY A C 1
ATOM 769 O O . GLY A 1 97 ? 9.121 6.378 -13.138 1.00 83.94 97 GLY A O 1
ATOM 770 N N . GLN A 1 98 ? 9.327 6.819 -15.332 1.00 84.00 98 GLN A N 1
ATOM 771 C CA . GLN A 1 98 ? 8.134 7.668 -15.444 1.00 84.00 98 GLN A CA 1
ATOM 772 C C . GLN A 1 98 ? 6.837 6.987 -14.973 1.00 84.00 98 GLN A C 1
ATOM 774 O O . GLN A 1 98 ? 5.955 7.632 -14.406 1.00 84.00 98 GLN A O 1
ATOM 779 N N . TRP A 1 99 ? 6.735 5.665 -15.143 1.00 88.62 99 TRP A N 1
ATOM 780 C CA . TRP A 1 99 ? 5.520 4.903 -14.850 1.00 88.62 99 TRP A CA 1
ATOM 781 C C . TRP A 1 99 ? 5.429 4.400 -13.403 1.00 88.62 99 TRP A C 1
ATOM 783 O O . TRP A 1 99 ? 4.384 3.887 -13.003 1.00 88.62 99 TRP A O 1
ATOM 793 N N . ARG A 1 100 ? 6.465 4.603 -12.576 1.00 86.25 100 ARG A N 1
ATOM 794 C CA . ARG A 1 100 ? 6.500 4.164 -11.168 1.00 86.25 100 ARG A CA 1
ATOM 795 C C . ARG A 1 100 ? 5.297 4.653 -10.356 1.00 86.25 100 ARG A C 1
ATOM 797 O O . ARG A 1 100 ? 4.744 3.911 -9.545 1.00 86.25 100 ARG A O 1
ATOM 804 N N . LEU A 1 101 ? 4.891 5.909 -10.543 1.00 83.38 101 LEU A N 1
ATOM 805 C CA . LEU A 1 101 ? 3.777 6.490 -9.786 1.00 83.38 101 LEU A CA 1
ATOM 806 C C . LEU A 1 101 ? 2.440 5.854 -10.175 1.00 83.38 101 LEU A C 1
ATOM 808 O O . LEU A 1 101 ? 1.634 5.529 -9.304 1.00 83.38 101 LEU A O 1
ATOM 812 N N . LYS A 1 102 ? 2.236 5.624 -11.477 1.00 87.38 102 LYS A N 1
ATOM 813 C CA . LYS A 1 102 ? 1.066 4.921 -12.013 1.00 87.38 102 LYS A CA 1
ATOM 814 C C . LYS A 1 102 ? 1.026 3.470 -11.548 1.00 87.38 102 LYS A C 1
ATOM 816 O O . LYS A 1 102 ? -0.041 2.988 -11.187 1.00 87.38 102 LYS A O 1
ATOM 821 N N . PHE A 1 103 ? 2.181 2.814 -11.472 1.00 90.44 103 PHE A N 1
ATOM 822 C CA . PHE A 1 103 ? 2.307 1.490 -10.874 1.00 90.44 103 PHE A CA 1
ATOM 823 C C . PHE A 1 103 ? 1.844 1.488 -9.415 1.00 90.44 103 PHE A C 1
ATOM 825 O O . PHE A 1 103 ? 0.972 0.707 -9.055 1.00 90.44 103 PHE A O 1
ATOM 832 N N . GLY A 1 104 ? 2.305 2.431 -8.589 1.00 87.50 104 GLY A N 1
ATOM 833 C CA . GLY A 1 104 ? 1.816 2.554 -7.210 1.00 87.50 104 GLY A CA 1
ATOM 834 C C . GLY A 1 104 ? 0.294 2.766 -7.108 1.00 87.50 104 GLY A C 1
ATOM 835 O O . GLY A 1 104 ? -0.340 2.235 -6.193 1.00 87.50 104 GLY A O 1
ATOM 836 N N . GLN A 1 105 ? -0.305 3.499 -8.053 1.00 86.88 105 GLN A N 1
ATOM 837 C CA . GLN A 1 105 ? -1.761 3.675 -8.136 1.00 86.88 105 GLN A CA 1
ATOM 838 C C . GLN A 1 105 ? -2.487 2.382 -8.514 1.00 86.88 105 GLN A C 1
ATOM 840 O O . GLN A 1 105 ? -3.482 2.047 -7.871 1.00 86.88 105 GLN A O 1
ATOM 845 N N . ASP A 1 106 ? -2.002 1.664 -9.529 1.00 89.69 106 ASP A N 1
ATOM 846 C CA . ASP A 1 106 ? -2.573 0.385 -9.957 1.00 89.69 106 ASP A CA 1
ATOM 847 C C . ASP A 1 106 ? -2.535 -0.645 -8.830 1.00 89.69 106 ASP A C 1
ATOM 849 O O . ASP A 1 106 ? -3.562 -1.231 -8.492 1.00 89.69 106 ASP A O 1
ATOM 853 N N . ILE A 1 107 ? -1.388 -0.768 -8.157 1.00 90.88 107 ILE A N 1
ATOM 854 C CA . ILE A 1 107 ? -1.237 -1.601 -6.966 1.00 90.88 107 ILE A CA 1
ATOM 855 C C . ILE A 1 107 ? -2.317 -1.220 -5.946 1.00 90.88 107 ILE A C 1
ATOM 857 O O . ILE A 1 107 ? -3.106 -2.078 -5.543 1.00 90.88 107 ILE A O 1
ATOM 861 N N . GLY A 1 108 ? -2.435 0.078 -5.625 1.00 86.88 108 GLY A N 1
ATOM 862 C CA . GLY A 1 108 ? -3.483 0.670 -4.781 1.00 86.88 108 GLY A CA 1
ATOM 863 C C . GLY A 1 108 ? -4.918 0.273 -5.153 1.00 86.88 108 GLY A C 1
ATOM 864 O O . GLY A 1 108 ? -5.752 0.057 -4.271 1.00 86.88 108 GLY A O 1
ATOM 865 N N . LEU A 1 109 ? -5.220 0.171 -6.448 1.00 86.06 109 LEU A N 1
ATOM 866 C CA . LEU A 1 109 ? -6.521 -0.247 -6.972 1.00 86.06 109 LEU A CA 1
ATOM 867 C C . LEU A 1 109 ? -6.713 -1.765 -6.897 1.00 86.06 109 LEU A C 1
ATOM 869 O O . LEU A 1 109 ? -7.797 -2.217 -6.529 1.00 86.06 109 LEU A O 1
ATOM 873 N N . CYS A 1 110 ? -5.672 -2.546 -7.180 1.00 87.00 110 CYS A N 1
ATOM 874 C CA . CYS A 1 110 ? -5.682 -4.004 -7.116 1.00 87.00 110 CYS A CA 1
ATOM 875 C C . CYS A 1 110 ? -6.085 -4.514 -5.729 1.00 87.00 110 CYS A C 1
ATOM 877 O O . CYS A 1 110 ? -6.945 -5.385 -5.609 1.00 87.00 110 CYS A O 1
ATOM 879 N N . MET A 1 111 ? -5.576 -3.903 -4.660 1.00 83.44 111 MET A N 1
ATOM 880 C CA . MET A 1 111 ? -5.955 -4.284 -3.293 1.00 83.44 111 MET A CA 1
ATOM 881 C C . MET A 1 111 ? -7.417 -4.033 -2.947 1.00 83.44 111 MET A C 1
ATOM 883 O O . MET A 1 111 ? -7.960 -4.707 -2.077 1.00 83.44 111 MET A O 1
ATOM 887 N N . ARG A 1 112 ? -8.086 -3.096 -3.628 1.00 83.62 112 ARG A N 1
ATOM 888 C CA . ARG A 1 112 ? -9.517 -2.823 -3.414 1.00 83.62 112 ARG A CA 1
ATOM 889 C C . ARG A 1 112 ? -10.403 -3.965 -3.918 1.00 83.62 112 ARG A C 1
ATOM 891 O O . ARG A 1 112 ? -11.598 -3.967 -3.643 1.00 83.62 112 ARG A O 1
ATOM 898 N N . LYS A 1 113 ? -9.835 -4.929 -4.651 1.00 85.69 113 LYS A N 1
ATOM 899 C CA . LYS A 1 113 ? -10.499 -6.182 -5.035 1.00 85.69 113 LYS A CA 1
ATOM 900 C C . LYS A 1 113 ? -10.509 -7.207 -3.888 1.00 85.69 113 LYS A C 1
ATOM 902 O O . LYS A 1 113 ? -11.208 -8.210 -3.981 1.00 85.69 113 LYS A O 1
ATOM 907 N N . LEU A 1 114 ? -9.746 -6.973 -2.815 1.00 90.06 114 LEU A N 1
ATOM 908 C CA . LEU A 1 114 ? -9.587 -7.893 -1.688 1.00 90.06 114 LEU A CA 1
ATOM 909 C C . LEU A 1 114 ? -10.501 -7.520 -0.516 1.00 90.06 114 LEU A C 1
ATOM 911 O O . LEU A 1 114 ? -10.775 -6.349 -0.251 1.00 90.06 114 LEU A O 1
ATOM 915 N N . ASN A 1 115 ? -10.928 -8.528 0.246 1.00 91.56 115 ASN A N 1
ATOM 916 C CA . ASN A 1 115 ? -11.656 -8.306 1.492 1.00 91.56 115 ASN A CA 1
ATOM 917 C C . ASN A 1 115 ? -10.684 -7.883 2.604 1.00 91.56 115 ASN A C 1
ATOM 919 O O . ASN A 1 115 ? -9.767 -8.628 2.944 1.00 91.56 115 ASN A O 1
ATOM 923 N N . ILE A 1 116 ? -10.919 -6.726 3.229 1.00 94.06 116 ILE A N 1
ATOM 924 C CA . ILE A 1 116 ? -10.058 -6.162 4.287 1.00 94.06 116 ILE A CA 1
ATOM 925 C C . ILE A 1 116 ? -9.868 -7.085 5.506 1.00 94.06 116 ILE A C 1
ATOM 927 O O . ILE A 1 116 ? -8.874 -6.957 6.224 1.00 94.06 116 ILE A O 1
ATOM 931 N N . ASN A 1 117 ? -10.774 -8.043 5.725 1.00 93.75 117 ASN A N 1
ATOM 932 C CA . ASN A 1 117 ? -10.684 -9.023 6.808 1.00 93.75 117 ASN A CA 1
ATOM 933 C C . ASN A 1 117 ? -9.733 -10.195 6.508 1.00 93.75 117 ASN A C 1
ATOM 935 O O . ASN A 1 117 ? -9.399 -10.947 7.425 1.00 93.75 117 ASN A O 1
ATOM 939 N N . TRP A 1 118 ? -9.291 -10.378 5.260 1.00 93.06 118 TRP A N 1
ATOM 940 C CA . TRP A 1 118 ? -8.374 -11.457 4.878 1.00 93.06 118 TRP A CA 1
ATOM 941 C C . TRP A 1 118 ? -6.926 -11.098 5.155 1.00 93.06 118 TRP A C 1
ATOM 943 O O . TRP A 1 118 ? -6.504 -9.991 4.850 1.00 93.06 118 TRP A O 1
ATOM 953 N N . ARG A 1 119 ? -6.126 -12.040 5.653 1.00 89.69 119 ARG A N 1
ATOM 954 C CA . ARG A 1 119 ? -4.660 -11.907 5.646 1.00 89.69 119 ARG A CA 1
ATOM 955 C C . ARG A 1 119 ? -4.123 -12.171 4.243 1.00 89.69 119 ARG A C 1
ATOM 957 O O . ARG A 1 119 ? -4.751 -12.912 3.489 1.00 89.69 119 ARG A O 1
ATOM 964 N N . TRP A 1 120 ? -2.965 -11.605 3.898 1.00 90.50 120 TRP A N 1
ATOM 965 C CA . TRP A 1 120 ? -2.364 -11.840 2.578 1.00 90.50 120 TRP A CA 1
ATOM 966 C C . TRP A 1 120 ? -2.134 -13.335 2.319 1.00 90.50 120 TRP A C 1
ATOM 968 O O . TRP A 1 120 ? -2.457 -13.829 1.243 1.00 90.50 120 TRP A O 1
ATOM 978 N N . SER A 1 121 ? -1.698 -14.079 3.341 1.00 89.75 121 SER A N 1
ATOM 979 C CA . SER A 1 121 ? -1.506 -15.535 3.290 1.00 89.75 121 SER A CA 1
ATOM 980 C C . SER A 1 121 ? -2.763 -16.318 2.897 1.00 89.75 121 SER A C 1
ATOM 982 O O . SER A 1 121 ? -2.644 -17.359 2.263 1.00 89.75 121 SER A O 1
ATOM 984 N N . VAL A 1 122 ? -3.954 -15.797 3.207 1.00 92.56 122 VAL A N 1
ATOM 985 C CA . VAL A 1 122 ? -5.250 -16.428 2.903 1.00 92.56 122 VAL A CA 1
ATOM 986 C C . VAL A 1 122 ? -5.723 -16.116 1.477 1.00 92.56 122 VAL A C 1
ATOM 988 O O . VAL A 1 122 ? -6.580 -16.817 0.945 1.00 92.56 122 VAL A O 1
ATOM 991 N N . VAL A 1 123 ? -5.173 -15.082 0.831 1.00 90.75 123 VAL A N 1
ATOM 992 C CA . VAL A 1 123 ? -5.490 -14.762 -0.569 1.00 90.75 123 VAL A CA 1
ATOM 993 C C . VAL A 1 123 ? -5.054 -15.933 -1.447 1.00 90.75 123 VAL A C 1
ATOM 995 O O . VAL A 1 123 ? -3.868 -16.271 -1.467 1.00 90.75 123 VAL A O 1
ATOM 998 N N . SER A 1 124 ? -6.008 -16.536 -2.162 1.00 91.19 124 SER A N 1
ATOM 999 C CA . SER A 1 124 ? -5.772 -17.715 -2.997 1.00 91.19 124 SER A CA 1
ATOM 1000 C C . SER A 1 124 ? -4.747 -17.437 -4.095 1.00 91.19 124 SER A C 1
ATOM 1002 O O . SER A 1 124 ? -4.662 -16.319 -4.608 1.00 91.19 124 SER A O 1
ATOM 1004 N N . MET A 1 125 ? -3.990 -18.467 -4.488 1.00 91.44 125 MET A N 1
ATOM 1005 C CA . MET A 1 125 ? -2.992 -18.332 -5.557 1.00 91.44 125 MET A CA 1
ATOM 1006 C C . MET A 1 125 ? -3.626 -17.831 -6.855 1.00 91.44 125 MET A C 1
ATOM 1008 O O . MET A 1 125 ? -3.154 -16.842 -7.390 1.00 91.44 125 MET A O 1
ATOM 1012 N N . GLY A 1 126 ? -4.771 -18.389 -7.270 1.00 91.31 126 GLY A N 1
ATOM 1013 C CA . GLY A 1 126 ? -5.459 -17.941 -8.488 1.00 91.31 126 GLY A CA 1
ATOM 1014 C C . GLY A 1 126 ? -5.874 -16.464 -8.466 1.00 91.31 126 GLY A C 1
ATOM 1015 O O . GLY A 1 126 ? -5.840 -15.797 -9.498 1.00 91.31 126 GLY A O 1
ATOM 1016 N N . LEU A 1 127 ? -6.208 -15.909 -7.293 1.00 92.19 127 LEU A N 1
ATOM 1017 C CA . LEU A 1 127 ? -6.478 -14.476 -7.178 1.00 92.19 127 LEU A CA 1
ATOM 1018 C C . LEU A 1 127 ? -5.186 -13.655 -7.256 1.00 92.19 127 LEU A C 1
ATOM 1020 O O . LEU A 1 127 ? -5.177 -12.617 -7.908 1.00 92.19 127 LEU A O 1
ATOM 1024 N N . ARG A 1 128 ? -4.088 -14.121 -6.646 1.00 92.62 128 ARG A N 1
ATOM 1025 C CA . ARG A 1 128 ? -2.766 -13.487 -6.802 1.00 92.62 128 ARG A CA 1
ATOM 1026 C C . ARG A 1 128 ? -2.298 -13.522 -8.256 1.00 92.62 128 ARG A C 1
ATOM 1028 O O . ARG A 1 128 ? -1.774 -12.521 -8.725 1.00 92.62 128 ARG A O 1
ATOM 1035 N N . ASP A 1 129 ? -2.538 -14.621 -8.964 1.00 93.12 129 ASP A N 1
ATOM 1036 C CA . ASP A 1 129 ? -2.219 -14.764 -10.386 1.00 93.12 129 ASP A CA 1
ATOM 1037 C C . ASP A 1 129 ? -3.040 -13.793 -11.232 1.00 93.12 129 ASP A C 1
ATOM 1039 O O . ASP A 1 129 ? -2.474 -13.071 -12.038 1.00 93.12 129 ASP A O 1
ATOM 1043 N N . THR A 1 130 ? -4.340 -13.658 -10.956 1.00 93.25 130 THR A N 1
ATOM 1044 C CA . THR A 1 130 ? -5.189 -12.663 -11.634 1.00 93.25 130 THR A CA 1
ATOM 1045 C C . THR A 1 130 ? -4.689 -11.234 -11.395 1.00 93.25 130 THR A C 1
ATOM 1047 O O . THR A 1 130 ? -4.632 -10.431 -12.321 1.00 93.25 130 THR A O 1
ATOM 1050 N N . LEU A 1 131 ? -4.311 -10.897 -10.154 1.00 92.56 131 LEU A N 1
ATOM 1051 C CA . LEU A 1 131 ? -3.750 -9.580 -9.839 1.00 92.56 131 LEU A CA 1
ATOM 1052 C C . LEU A 1 131 ? -2.412 -9.350 -10.553 1.00 92.56 131 LEU A C 1
ATOM 1054 O O . LEU A 1 131 ? -2.166 -8.253 -11.049 1.00 92.56 131 LEU A O 1
ATOM 1058 N N . TRP A 1 132 ? -1.562 -10.377 -10.608 1.00 93.75 132 TRP A N 1
ATOM 1059 C CA . TRP A 1 132 ? -0.312 -10.340 -11.359 1.00 93.75 132 TRP A CA 1
ATOM 1060 C C . TRP A 1 132 ? -0.567 -10.109 -12.845 1.00 93.75 132 TRP A C 1
ATOM 1062 O O . TRP A 1 132 ? 0.024 -9.192 -13.401 1.00 93.75 132 TRP A O 1
ATOM 1072 N N . ASP A 1 133 ? -1.462 -10.875 -13.465 1.00 92.31 133 ASP A N 1
ATOM 1073 C CA . ASP A 1 133 ? -1.766 -10.777 -14.891 1.00 92.31 133 ASP A CA 1
ATOM 1074 C C . ASP A 1 133 ? -2.342 -9.403 -15.248 1.00 92.31 133 ASP A C 1
ATOM 1076 O O . ASP A 1 133 ? -1.927 -8.804 -16.240 1.00 92.31 133 ASP A O 1
ATOM 1080 N N . ASP A 1 134 ? -3.235 -8.855 -14.418 1.00 90.75 134 ASP A N 1
ATOM 1081 C CA . ASP A 1 134 ? -3.774 -7.502 -14.589 1.00 90.75 134 ASP A CA 1
ATOM 1082 C C . ASP A 1 134 ? -2.646 -6.452 -14.623 1.00 90.75 134 ASP A C 1
ATOM 1084 O O . ASP A 1 134 ? -2.561 -5.653 -15.560 1.00 90.75 134 ASP A O 1
ATOM 1088 N N . THR A 1 135 ? -1.745 -6.476 -13.635 1.00 92.00 135 THR A N 1
ATOM 1089 C CA . THR A 1 135 ? -0.614 -5.538 -13.554 1.00 92.00 135 THR A CA 1
ATOM 1090 C C . THR A 1 135 ? 0.415 -5.794 -14.660 1.00 92.00 135 THR A C 1
ATOM 1092 O O . THR A 1 135 ? 0.921 -4.850 -15.268 1.00 92.00 135 THR A O 1
ATOM 1095 N N . ARG A 1 136 ? 0.708 -7.058 -14.977 1.00 92.38 136 ARG A N 1
ATOM 1096 C CA . ARG A 1 136 ? 1.638 -7.462 -16.037 1.00 92.38 136 ARG A CA 1
ATOM 1097 C C . ARG A 1 136 ? 1.185 -6.937 -17.392 1.00 92.38 136 ARG A C 1
ATOM 1099 O O . ARG A 1 136 ? 1.984 -6.328 -18.100 1.00 92.38 136 ARG A O 1
ATOM 1106 N N . ASN A 1 137 ? -0.088 -7.135 -17.728 1.00 90.56 137 ASN A N 1
ATOM 1107 C CA . ASN A 1 137 ? -0.670 -6.679 -18.988 1.00 90.56 137 ASN A CA 1
ATOM 1108 C C . ASN A 1 137 ? -0.707 -5.149 -19.073 1.00 90.56 137 ASN A C 1
ATOM 1110 O O . ASN A 1 137 ? -0.480 -4.582 -20.138 1.00 90.56 137 ASN A O 1
ATOM 1114 N N . LEU A 1 138 ? -0.958 -4.471 -17.951 1.00 90.56 138 LEU A N 1
ATOM 1115 C CA . LEU A 1 138 ? -1.021 -3.013 -17.901 1.00 90.56 138 LEU A CA 1
ATOM 1116 C C . LEU A 1 138 ? 0.355 -2.348 -18.089 1.00 90.56 138 LEU A C 1
ATOM 1118 O O . LEU A 1 138 ? 0.450 -1.311 -18.748 1.00 90.56 138 LEU A O 1
ATOM 1122 N N . PHE A 1 139 ? 1.407 -2.939 -17.514 1.00 91.69 139 PHE A N 1
ATOM 1123 C CA . PHE A 1 139 ? 2.768 -2.387 -17.507 1.00 91.69 139 PHE A CA 1
ATOM 1124 C C . PHE A 1 139 ? 3.753 -3.089 -18.453 1.00 91.69 139 PHE A C 1
ATOM 1126 O O . PHE A 1 139 ? 4.953 -2.809 -18.390 1.00 91.69 139 PHE A O 1
ATOM 1133 N N . HIS A 1 140 ? 3.254 -3.980 -19.317 1.00 90.62 140 HIS A N 1
ATOM 1134 C CA . HIS A 1 140 ? 4.038 -4.748 -20.291 1.00 90.62 140 HIS A CA 1
ATOM 1135 C C . HIS A 1 140 ? 5.244 -5.449 -19.651 1.00 90.62 140 HIS A C 1
ATOM 1137 O O . HIS A 1 140 ? 6.364 -5.362 -20.149 1.00 90.62 140 HIS A O 1
ATOM 1143 N N . LEU A 1 141 ? 5.013 -6.100 -18.508 1.00 91.31 141 LEU A N 1
ATOM 1144 C CA . LEU A 1 141 ? 6.068 -6.786 -17.768 1.00 91.31 141 LEU A CA 1
ATOM 1145 C C . LEU A 1 141 ? 6.380 -8.153 -18.382 1.00 91.31 141 LEU A C 1
ATOM 1147 O O . LEU A 1 141 ? 5.486 -8.885 -18.823 1.00 91.31 141 LEU A O 1
ATOM 1151 N N . ASP A 1 142 ? 7.655 -8.526 -18.331 1.00 89.62 142 ASP A N 1
ATOM 1152 C CA . ASP A 1 142 ? 8.087 -9.873 -18.676 1.00 89.62 142 ASP A CA 1
ATOM 1153 C C . ASP A 1 142 ? 7.506 -10.897 -17.693 1.00 89.62 142 ASP A C 1
ATOM 1155 O O . ASP A 1 142 ? 7.263 -10.602 -16.519 1.00 89.62 142 ASP A O 1
ATOM 1159 N N . ASP A 1 143 ? 7.271 -12.119 -18.178 1.00 90.06 143 ASP A N 1
ATOM 1160 C CA . ASP A 1 143 ? 6.817 -13.235 -17.338 1.00 90.06 143 ASP A CA 1
ATOM 1161 C C . ASP A 1 143 ? 7.995 -13.850 -16.562 1.00 90.06 143 ASP A C 1
ATOM 1163 O O . ASP A 1 143 ? 8.350 -15.015 -16.726 1.00 90.06 143 ASP A O 1
ATOM 1167 N N . ASP A 1 144 ? 8.665 -13.017 -15.762 1.00 90.75 144 ASP A N 1
ATOM 1168 C CA . ASP A 1 144 ? 9.757 -13.430 -14.884 1.00 90.75 144 ASP A CA 1
ATOM 1169 C C . ASP A 1 144 ? 9.205 -13.705 -13.470 1.00 90.75 144 ASP A C 1
ATOM 1171 O O . ASP A 1 144 ? 8.620 -12.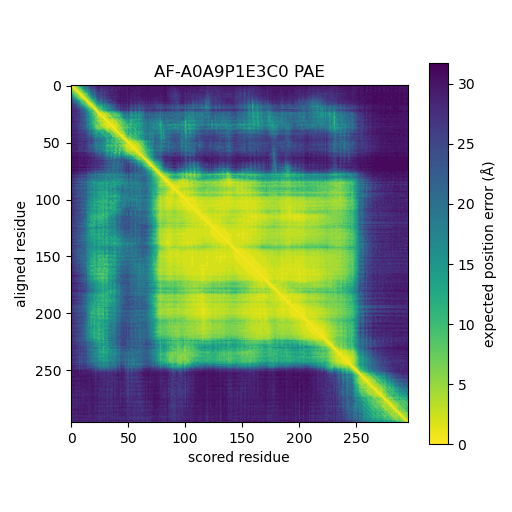804 -12.849 1.00 90.75 144 ASP A O 1
ATOM 1175 N N . PRO A 1 145 ? 9.422 -14.908 -12.898 1.00 91.94 145 PRO A N 1
ATOM 1176 C CA . PRO A 1 145 ? 9.008 -15.220 -11.531 1.00 91.94 145 PRO A CA 1
ATOM 1177 C C . PRO A 1 145 ? 9.579 -14.254 -10.481 1.00 91.94 145 PRO A C 1
ATOM 1179 O O . PRO A 1 145 ? 8.929 -13.997 -9.465 1.00 91.94 145 PRO A O 1
ATOM 1182 N N . LYS A 1 146 ? 10.766 -13.674 -10.706 1.00 90.94 146 LYS A N 1
ATOM 1183 C CA . LYS A 1 146 ? 11.355 -12.673 -9.805 1.00 90.94 146 LYS A CA 1
ATOM 1184 C C . LYS A 1 146 ? 10.533 -11.388 -9.791 1.00 90.94 146 LYS A C 1
ATOM 1186 O O . LYS A 1 146 ? 10.199 -10.894 -8.713 1.00 90.94 146 LYS A O 1
ATOM 1191 N N . ILE A 1 147 ? 10.162 -10.880 -10.967 1.00 91.00 147 ILE A N 1
ATOM 1192 C CA . ILE A 1 147 ? 9.331 -9.675 -11.100 1.00 91.00 147 ILE A CA 1
ATOM 1193 C C . ILE A 1 147 ? 7.949 -9.935 -10.499 1.00 91.00 147 ILE A C 1
ATOM 1195 O O . ILE A 1 147 ? 7.461 -9.125 -9.709 1.00 91.00 147 ILE A O 1
ATOM 1199 N N . LYS A 1 148 ? 7.358 -11.100 -10.782 1.00 94.06 148 LYS A N 1
ATOM 1200 C CA . LYS A 1 148 ? 6.087 -11.517 -10.182 1.00 94.06 148 LYS A CA 1
ATOM 1201 C C . LYS A 1 148 ? 6.138 -11.482 -8.654 1.00 94.06 148 LYS A C 1
ATOM 1203 O O . LYS A 1 148 ? 5.268 -10.879 -8.023 1.00 94.06 148 LYS A O 1
ATOM 1208 N N . ASN A 1 149 ? 7.176 -12.058 -8.047 1.00 92.62 149 ASN A N 1
ATOM 1209 C CA . ASN A 1 149 ? 7.346 -12.059 -6.592 1.00 92.62 149 ASN A CA 1
ATOM 1210 C C . ASN A 1 149 ? 7.502 -10.644 -6.017 1.00 92.62 149 ASN A C 1
ATOM 1212 O O . ASN A 1 149 ? 6.892 -10.329 -4.993 1.00 92.62 149 ASN A O 1
ATOM 1216 N N . ILE A 1 150 ? 8.259 -9.770 -6.685 1.00 91.75 150 ILE A N 1
ATOM 1217 C CA . ILE A 1 150 ? 8.409 -8.359 -6.297 1.00 91.75 150 ILE A CA 1
ATOM 1218 C C . ILE A 1 150 ? 7.056 -7.639 -6.315 1.00 91.75 150 ILE A C 1
ATOM 1220 O O . ILE A 1 150 ? 6.691 -6.961 -5.347 1.00 91.75 150 ILE A O 1
ATOM 1224 N N . VAL A 1 151 ? 6.291 -7.794 -7.396 1.00 92.19 151 VAL A N 1
ATOM 1225 C CA . VAL A 1 151 ? 4.985 -7.145 -7.558 1.00 92.19 151 VAL A CA 1
ATOM 1226 C C . VAL A 1 151 ? 3.996 -7.648 -6.508 1.00 92.19 151 VAL A C 1
ATOM 1228 O O . VAL A 1 151 ? 3.386 -6.838 -5.809 1.00 92.19 151 VAL A O 1
ATOM 1231 N N . LEU A 1 152 ? 3.896 -8.964 -6.311 1.00 93.50 152 LEU A N 1
ATOM 1232 C CA . LEU A 1 152 ? 3.013 -9.556 -5.302 1.00 93.50 152 LEU A CA 1
ATOM 1233 C C . LEU A 1 152 ? 3.407 -9.162 -3.872 1.00 93.50 152 LEU A C 1
ATOM 1235 O O . LEU A 1 152 ? 2.534 -8.862 -3.056 1.00 93.50 152 LEU A O 1
ATOM 1239 N N . SER A 1 153 ? 4.705 -9.102 -3.566 1.00 91.12 153 SER A N 1
ATOM 1240 C CA . SER A 1 153 ? 5.203 -8.603 -2.277 1.00 91.12 153 SER A CA 1
ATOM 1241 C C . SER A 1 153 ? 4.832 -7.130 -2.066 1.00 91.12 153 SER A C 1
ATOM 1243 O O . SER A 1 153 ? 4.359 -6.737 -0.996 1.00 91.12 153 SER A O 1
ATOM 1245 N N . THR A 1 154 ? 4.937 -6.316 -3.119 1.00 90.25 154 THR A N 1
ATOM 1246 C CA . THR A 1 154 ? 4.529 -4.905 -3.090 1.00 90.25 154 THR A CA 1
ATOM 1247 C C . THR A 1 154 ? 3.024 -4.767 -2.832 1.00 90.25 154 THR A C 1
ATOM 1249 O O . THR A 1 154 ? 2.623 -3.983 -1.968 1.00 90.25 154 THR A O 1
ATOM 1252 N N . MET A 1 155 ? 2.185 -5.571 -3.495 1.00 92.31 155 MET A N 1
ATOM 1253 C CA . MET A 1 155 ? 0.737 -5.617 -3.245 1.00 92.31 155 MET A CA 1
ATOM 1254 C C . MET A 1 155 ? 0.414 -6.006 -1.799 1.00 92.31 155 MET A C 1
ATOM 1256 O O . MET A 1 155 ? -0.390 -5.336 -1.150 1.00 92.31 155 MET A O 1
ATOM 1260 N N . ALA A 1 156 ? 1.068 -7.044 -1.266 1.00 91.06 156 ALA A N 1
ATOM 1261 C CA . ALA A 1 156 ? 0.899 -7.477 0.121 1.00 91.06 156 ALA A CA 1
ATOM 1262 C C . ALA A 1 156 ? 1.207 -6.344 1.107 1.00 91.06 156 ALA A C 1
ATOM 1264 O O . ALA A 1 156 ? 0.465 -6.089 2.060 1.00 91.06 156 ALA A O 1
ATOM 1265 N N . CYS A 1 157 ? 2.305 -5.639 0.842 1.00 89.31 157 CYS A N 1
ATOM 1266 C CA . CYS A 1 157 ? 2.793 -4.562 1.677 1.00 89.31 157 CYS A CA 1
ATOM 1267 C C . CYS A 1 157 ? 1.813 -3.389 1.711 1.00 89.31 157 CYS A C 1
ATOM 1269 O O . CYS A 1 157 ? 1.402 -2.962 2.791 1.00 89.31 157 CYS A O 1
ATOM 1271 N N . HIS A 1 158 ? 1.358 -2.938 0.543 1.00 89.06 158 HIS A N 1
ATOM 1272 C CA . HIS A 1 158 ? 0.352 -1.891 0.484 1.00 89.06 158 HIS A CA 1
ATOM 1273 C C . HIS A 1 158 ? -0.997 -2.342 1.080 1.00 89.06 158 HIS A C 1
ATOM 1275 O O . HIS A 1 158 ? -1.751 -1.507 1.580 1.00 89.06 158 HIS A O 1
ATOM 1281 N N . PHE A 1 159 ? -1.332 -3.640 1.049 1.00 92.00 159 PHE A N 1
ATOM 1282 C CA . PHE A 1 159 ? -2.626 -4.113 1.555 1.00 92.00 159 PHE A CA 1
ATOM 1283 C C . PHE A 1 159 ? -2.675 -3.968 3.069 1.00 92.00 159 PHE A C 1
ATOM 1285 O O . PHE A 1 159 ? -3.671 -3.514 3.638 1.00 92.00 159 PHE A O 1
ATOM 1292 N N . ARG A 1 160 ? -1.550 -4.276 3.714 1.00 90.19 160 ARG A N 1
ATOM 1293 C CA . ARG A 1 160 ? -1.318 -3.982 5.124 1.00 90.19 160 ARG A CA 1
ATOM 1294 C C . ARG A 1 160 ? -1.387 -2.478 5.401 1.00 90.19 160 ARG A C 1
ATOM 1296 O O . ARG A 1 160 ? -2.086 -2.078 6.328 1.00 90.19 160 ARG A O 1
ATOM 1303 N N . ASP A 1 161 ? -0.764 -1.643 4.571 1.00 87.62 161 ASP A N 1
ATOM 1304 C CA . ASP A 1 161 ? -0.815 -0.182 4.734 1.00 87.62 161 ASP A CA 1
ATOM 1305 C C . ASP A 1 161 ? -2.236 0.383 4.609 1.00 87.62 161 ASP A C 1
ATOM 1307 O O . ASP A 1 161 ? -2.633 1.271 5.365 1.00 87.62 161 ASP A O 1
ATOM 1311 N N . PHE A 1 162 ? -3.044 -0.159 3.697 1.00 90.75 162 PHE A N 1
ATOM 1312 C CA . PHE A 1 162 ? -4.444 0.224 3.558 1.00 90.75 162 PHE A CA 1
ATOM 1313 C C . PHE A 1 162 ? -5.240 -0.097 4.827 1.00 90.75 162 PHE A C 1
ATOM 1315 O O . PHE A 1 162 ? -5.984 0.748 5.327 1.00 90.75 162 PHE A O 1
ATOM 1322 N N . LYS A 1 163 ? -5.041 -1.282 5.412 1.00 91.56 163 LYS A N 1
ATOM 1323 C CA . LYS A 1 163 ? -5.663 -1.634 6.696 1.00 91.56 163 LYS A CA 1
ATOM 1324 C C . LYS A 1 163 ? -5.185 -0.736 7.830 1.00 91.56 163 LYS A C 1
ATOM 1326 O O . LYS A 1 163 ? -6.012 -0.283 8.617 1.00 91.56 163 LYS A O 1
ATOM 1331 N N . ALA A 1 164 ? -3.890 -0.433 7.893 1.00 88.75 164 ALA A N 1
ATOM 1332 C CA . ALA A 1 164 ? -3.346 0.501 8.873 1.00 88.75 164 ALA A CA 1
ATOM 1333 C C . ALA A 1 164 ? -3.986 1.895 8.727 1.00 88.75 164 ALA A C 1
ATOM 1335 O O . ALA A 1 164 ? -4.422 2.472 9.721 1.00 88.75 164 ALA A O 1
ATOM 1336 N N . LYS A 1 165 ? -4.178 2.387 7.492 1.00 89.06 165 LYS A N 1
ATOM 1337 C CA . LYS A 1 165 ? -4.914 3.631 7.189 1.00 89.06 165 LYS A CA 1
ATOM 1338 C C . LYS A 1 165 ? -6.367 3.593 7.678 1.00 89.06 165 LYS A C 1
ATOM 1340 O O . LYS A 1 165 ? -6.880 4.624 8.133 1.00 89.06 165 LYS A O 1
ATOM 1345 N N . LEU A 1 166 ? -7.040 2.443 7.587 1.00 91.81 166 LEU A N 1
ATOM 1346 C CA . LEU A 1 166 ? -8.395 2.264 8.117 1.00 91.81 166 LEU A CA 1
ATOM 1347 C C . LEU A 1 166 ? -8.415 2.328 9.651 1.00 91.81 166 LEU A C 1
ATOM 1349 O O . LEU A 1 166 ? -9.225 3.056 10.227 1.00 91.81 166 LEU A O 1
ATOM 1353 N N . VAL A 1 167 ? -7.493 1.619 10.306 1.00 91.31 167 VAL A N 1
ATOM 1354 C CA . VAL A 1 167 ? -7.366 1.607 11.770 1.00 91.31 167 VAL A CA 1
ATOM 1355 C C . VAL A 1 167 ? -7.046 3.008 12.289 1.00 91.31 167 VAL A C 1
ATOM 1357 O O . VAL A 1 167 ? -7.806 3.543 13.097 1.00 91.31 167 VAL A O 1
ATOM 1360 N N . SER A 1 168 ? -5.987 3.648 11.784 1.00 88.12 168 SER A N 1
ATOM 1361 C CA . SER A 1 168 ? -5.565 4.961 12.279 1.00 88.12 168 SER A CA 1
ATOM 1362 C C . SER A 1 168 ? -6.534 6.088 11.932 1.00 88.12 168 SER A C 1
ATOM 1364 O O . SER A 1 168 ? -6.573 7.100 12.629 1.00 88.12 168 SER A O 1
ATOM 1366 N N . GLY A 1 169 ? -7.338 5.926 10.874 1.00 88.12 169 GLY A N 1
ATOM 1367 C CA . GLY A 1 169 ? -8.303 6.930 10.418 1.00 88.12 169 GLY A CA 1
ATOM 1368 C C . GLY A 1 169 ? -9.676 6.874 11.076 1.00 88.12 169 GLY A C 1
ATOM 1369 O O . GLY A 1 169 ? -10.291 7.925 11.240 1.00 88.12 169 GLY A O 1
ATOM 1370 N N . TRP A 1 170 ? -10.176 5.681 11.410 1.00 93.06 170 TRP A N 1
ATOM 1371 C CA . TRP A 1 170 ? -11.562 5.508 11.873 1.00 93.06 170 TRP A CA 1
ATOM 1372 C C . TRP A 1 170 ? -11.714 4.745 13.182 1.00 93.06 170 TRP A C 1
ATOM 1374 O O . TRP A 1 170 ? -12.777 4.841 13.786 1.00 93.06 170 TRP A O 1
ATOM 1384 N N . ILE A 1 171 ? -10.701 3.988 13.606 1.00 90.69 171 ILE A N 1
ATOM 1385 C CA . ILE A 1 171 ? -10.754 3.235 14.864 1.00 90.69 171 ILE A CA 1
ATOM 1386 C C . ILE A 1 171 ? -10.017 4.014 15.949 1.00 90.69 171 ILE A C 1
ATOM 1388 O O . ILE A 1 171 ? -10.624 4.403 16.938 1.00 90.69 171 ILE A O 1
ATOM 1392 N N . THR A 1 172 ? -8.726 4.292 15.750 1.00 86.81 172 THR A N 1
ATOM 1393 C CA . THR A 1 172 ? -7.925 5.036 16.736 1.00 86.81 172 THR A CA 1
ATOM 1394 C C . THR A 1 172 ? -7.942 6.544 16.500 1.00 86.81 172 THR A C 1
ATOM 1396 O O . THR A 1 172 ? -7.597 7.302 17.400 1.00 86.81 172 THR A O 1
ATOM 1399 N N . CYS A 1 173 ? -8.353 6.990 15.305 1.00 84.81 173 CYS A N 1
ATOM 1400 C CA . CYS A 1 173 ? -8.484 8.404 14.928 1.00 84.81 173 CYS A CA 1
ATOM 1401 C C . CYS A 1 173 ? -7.204 9.245 15.142 1.00 84.81 173 CYS A C 1
ATOM 1403 O O . CYS A 1 173 ? -7.279 10.455 15.345 1.00 84.81 173 CYS A O 1
ATOM 1405 N N . VAL A 1 174 ? -6.026 8.616 15.077 1.00 81.50 174 VAL A N 1
ATOM 1406 C CA . VAL A 1 174 ? -4.716 9.265 15.269 1.00 81.50 174 VAL A CA 1
ATOM 1407 C C . VAL A 1 174 ? -4.278 10.039 14.024 1.00 81.50 174 VAL A C 1
ATOM 1409 O O . VAL A 1 174 ? -3.617 11.074 14.130 1.00 81.50 174 VAL A O 1
ATOM 1412 N N . ARG A 1 175 ? -4.634 9.565 12.821 1.00 83.38 175 ARG A N 1
ATOM 1413 C CA . ARG A 1 175 ? -4.245 10.252 11.582 1.00 83.38 175 ARG A CA 1
ATOM 1414 C C . ARG A 1 175 ? -5.240 11.346 11.214 1.00 83.38 175 ARG A C 1
ATOM 1416 O O . ARG A 1 175 ? -6.455 11.201 11.351 1.00 83.38 175 ARG A O 1
ATOM 1423 N N . LYS A 1 176 ? -4.727 12.398 10.579 1.00 81.62 176 LYS A N 1
ATOM 1424 C CA . LYS A 1 176 ? -5.568 13.374 9.886 1.00 81.62 176 LYS A CA 1
ATOM 1425 C C . LYS A 1 176 ? -6.152 12.748 8.616 1.00 81.62 176 LYS A C 1
ATOM 1427 O O . LYS A 1 176 ? -5.420 12.209 7.785 1.00 81.62 176 LYS A O 1
ATOM 1432 N N . ARG A 1 177 ? -7.472 12.835 8.456 1.00 83.25 177 ARG A N 1
ATOM 1433 C CA . ARG A 1 177 ? -8.169 12.394 7.239 1.00 83.25 177 ARG A CA 1
ATOM 1434 C C . ARG A 1 177 ? -8.134 13.472 6.162 1.00 83.25 177 ARG A C 1
ATOM 1436 O O . ARG A 1 177 ? -8.065 14.667 6.460 1.00 83.25 177 ARG A O 1
ATOM 1443 N N . SER A 1 178 ? -8.173 13.045 4.903 1.00 78.31 178 SER A N 1
ATOM 1444 C CA . SER A 1 178 ? -8.272 13.980 3.782 1.00 78.31 178 SER A CA 1
ATOM 1445 C C . SER A 1 178 ? -9.656 14.638 3.759 1.00 78.31 178 SER A C 1
ATOM 1447 O O . SER A 1 178 ? -10.623 14.110 4.308 1.00 78.31 178 SER A O 1
ATOM 1449 N N . LYS A 1 179 ? -9.788 15.773 3.064 1.00 77.50 179 LYS A N 1
ATOM 1450 C CA . LYS A 1 179 ? -11.083 16.469 2.914 1.00 77.50 179 LYS A CA 1
ATOM 1451 C C . LYS A 1 179 ? -12.172 15.588 2.288 1.00 77.50 179 LYS A C 1
ATOM 1453 O O . LYS A 1 179 ? -13.351 15.825 2.514 1.00 77.50 179 LYS A O 1
ATOM 1458 N N . ASN A 1 180 ? -11.778 14.603 1.479 1.00 75.69 180 ASN A N 1
ATOM 1459 C CA . ASN A 1 180 ? -12.704 13.705 0.790 1.00 75.69 180 ASN A CA 1
ATOM 1460 C C . ASN A 1 180 ? -13.204 12.569 1.697 1.00 75.69 180 ASN A C 1
ATOM 1462 O O . ASN A 1 180 ? -14.290 12.036 1.449 1.00 75.69 180 ASN A O 1
ATOM 1466 N N . GLU A 1 181 ? -12.409 12.223 2.712 1.00 83.38 181 GLU A N 1
ATOM 1467 C CA . GLU A 1 181 ? -12.666 11.184 3.713 1.00 83.38 181 GLU A CA 1
ATOM 1468 C C . GLU A 1 181 ? -13.365 11.736 4.963 1.00 83.38 181 GLU A C 1
ATOM 1470 O O . GLU A 1 181 ? -14.017 10.986 5.688 1.00 83.38 181 GLU A O 1
ATOM 1475 N N . ASP A 1 182 ? -13.213 13.031 5.241 1.00 83.06 182 ASP A N 1
ATOM 1476 C CA . ASP A 1 182 ? -13.713 13.619 6.476 1.00 83.06 182 ASP A CA 1
ATOM 1477 C C . ASP A 1 182 ? -15.244 13.555 6.585 1.00 83.06 182 ASP A C 1
ATOM 1479 O O . ASP A 1 182 ? -15.974 13.755 5.612 1.00 83.06 182 ASP A O 1
ATOM 1483 N N . GLY A 1 183 ? -15.725 13.212 7.781 1.00 85.12 183 GLY A N 1
ATOM 1484 C CA . GLY A 1 183 ? -17.147 12.991 8.063 1.00 85.12 183 GLY A CA 1
ATOM 1485 C C . GLY A 1 183 ? -17.769 11.739 7.425 1.00 85.12 183 GLY A C 1
ATOM 1486 O O . GLY A 1 183 ? -18.953 11.496 7.643 1.00 85.12 183 GLY A O 1
ATOM 1487 N N . LYS A 1 184 ? -17.013 10.930 6.670 1.00 89.44 184 LYS A N 1
ATOM 1488 C CA . LYS A 1 184 ? -17.519 9.706 6.024 1.00 89.44 184 LYS A CA 1
ATOM 1489 C C . LYS A 1 184 ? -16.969 8.447 6.677 1.00 89.44 184 LYS A C 1
ATOM 1491 O O . LYS A 1 184 ? -15.843 8.438 7.169 1.00 89.44 184 LYS A O 1
ATOM 1496 N N . LEU A 1 185 ? -17.743 7.366 6.640 1.00 90.56 185 LEU A N 1
ATOM 1497 C CA . LEU A 1 185 ? -17.290 6.029 7.046 1.00 90.56 185 LEU A CA 1
ATOM 1498 C C . LEU A 1 185 ? -16.650 5.272 5.870 1.00 90.56 185 LEU A C 1
ATOM 1500 O O . LEU A 1 185 ? -16.986 5.557 4.718 1.00 90.56 185 LEU A O 1
ATOM 1504 N N . PRO A 1 186 ? -15.787 4.269 6.119 1.00 91.62 186 PRO A N 1
ATOM 1505 C CA . PRO A 1 186 ? -15.137 3.512 5.050 1.00 91.62 186 PRO A CA 1
ATOM 1506 C C . PRO A 1 186 ? -16.097 2.918 4.007 1.00 91.62 186 PRO A C 1
ATOM 1508 O O . PRO A 1 186 ? -15.814 3.106 2.825 1.00 91.62 186 PRO A O 1
ATOM 1511 N N . PRO A 1 187 ? -17.268 2.345 4.361 1.00 91.50 187 PRO A N 1
ATOM 1512 C CA . PRO A 1 187 ? -18.236 1.872 3.362 1.00 91.50 187 PRO A CA 1
ATOM 1513 C C . PRO A 1 187 ? -18.797 2.958 2.432 1.00 91.50 187 PRO A C 1
ATOM 1515 O O . PRO A 1 187 ? -19.206 2.679 1.308 1.00 91.50 187 PRO A O 1
ATOM 1518 N N . GLN A 1 188 ? -18.807 4.222 2.871 1.00 88.00 188 GLN A N 1
ATOM 1519 C CA . GLN A 1 188 ? -19.256 5.358 2.055 1.00 88.00 188 GLN A CA 1
ATOM 1520 C C . GLN A 1 188 ? -18.164 5.852 1.096 1.00 88.00 188 GLN A C 1
ATOM 1522 O O . GLN A 1 188 ? -18.457 6.530 0.110 1.00 88.00 188 GLN A O 1
ATOM 1527 N N . ILE A 1 189 ? -16.900 5.548 1.398 1.00 87.88 189 ILE A N 1
ATOM 1528 C CA . ILE A 1 189 ? -15.733 5.953 0.609 1.00 87.88 189 ILE A CA 1
ATOM 1529 C C . ILE A 1 189 ? -15.366 4.841 -0.380 1.00 87.88 189 ILE A C 1
ATOM 1531 O O . ILE A 1 189 ? -15.130 5.105 -1.559 1.00 87.88 189 ILE A O 1
ATOM 1535 N N . TRP A 1 190 ? -15.366 3.591 0.083 1.00 87.00 190 TRP A N 1
ATOM 1536 C CA . TRP A 1 190 ? -14.927 2.415 -0.654 1.00 87.00 190 TRP A CA 1
ATOM 1537 C C . TRP A 1 190 ? -16.052 1.384 -0.755 1.00 87.00 190 TRP A C 1
ATOM 1539 O O . TRP A 1 190 ? -16.326 0.661 0.193 1.00 87.00 190 TRP A O 1
ATOM 1549 N N . ARG A 1 191 ? -16.664 1.258 -1.940 1.00 84.25 191 ARG A N 1
ATOM 1550 C CA . ARG A 1 191 ? -17.834 0.376 -2.154 1.00 84.25 191 ARG A CA 1
ATOM 1551 C C . ARG A 1 191 ? -17.557 -1.117 -1.943 1.00 84.25 191 ARG A C 1
ATOM 1553 O O . ARG A 1 191 ? -18.496 -1.862 -1.713 1.00 84.25 191 ARG A O 1
ATOM 1560 N N . HIS A 1 192 ? -16.300 -1.555 -2.056 1.00 83.69 192 HIS A N 1
ATOM 1561 C CA . HIS A 1 192 ? -15.917 -2.952 -1.807 1.00 83.69 192 HIS A CA 1
ATOM 1562 C C . HIS A 1 192 ? -15.921 -3.295 -0.309 1.00 83.69 192 HIS A C 1
ATOM 1564 O O . HIS A 1 192 ? -15.939 -4.465 0.061 1.00 83.69 192 HIS A O 1
ATOM 1570 N N . ILE A 1 193 ? -15.917 -2.278 0.556 1.00 91.44 193 ILE A N 1
ATOM 1571 C CA . ILE A 1 193 ? -16.103 -2.433 1.991 1.00 91.44 193 ILE A CA 1
ATOM 1572 C C . ILE A 1 193 ? -17.598 -2.280 2.259 1.00 91.44 193 ILE A C 1
ATOM 1574 O O . ILE A 1 193 ? -18.118 -1.168 2.294 1.00 91.44 193 ILE A O 1
ATOM 1578 N N . THR A 1 194 ? -18.305 -3.391 2.442 1.00 92.38 194 THR A N 1
ATOM 1579 C CA . THR A 1 194 ? -19.701 -3.328 2.891 1.00 92.38 194 THR A CA 1
ATOM 1580 C C . THR A 1 194 ? -19.763 -2.947 4.376 1.00 92.38 194 THR A C 1
ATOM 1582 O O . THR A 1 194 ? -18.767 -3.118 5.093 1.00 92.38 194 THR A O 1
ATOM 1585 N N . PRO A 1 195 ? -20.898 -2.424 4.877 1.00 94.00 195 PRO A N 1
ATOM 1586 C CA . PRO A 1 195 ? -21.068 -2.164 6.305 1.00 94.00 195 PRO A CA 1
ATOM 1587 C C . PRO A 1 195 ? -20.751 -3.387 7.174 1.00 94.00 195 PRO A C 1
ATOM 1589 O O . PRO A 1 195 ? -20.074 -3.254 8.185 1.00 94.00 195 PRO A O 1
ATOM 1592 N N . GLU A 1 196 ? -21.135 -4.586 6.741 1.00 95.06 196 GLU A N 1
ATOM 1593 C CA . GLU A 1 196 ? -20.906 -5.839 7.471 1.00 95.06 196 GLU A CA 1
ATOM 1594 C C . GLU A 1 196 ? -19.414 -6.185 7.530 1.00 95.06 196 GLU A C 1
ATOM 1596 O O . GLU A 1 196 ? -18.882 -6.506 8.594 1.00 95.06 196 GLU A O 1
ATOM 1601 N N . ILE A 1 197 ? -18.717 -6.061 6.394 1.00 94.94 197 ILE A N 1
ATOM 1602 C CA . ILE A 1 197 ? -17.263 -6.248 6.316 1.00 94.94 197 ILE A CA 1
ATOM 1603 C C . ILE A 1 197 ? -16.554 -5.257 7.246 1.00 94.94 197 ILE A C 1
ATOM 1605 O O . ILE A 1 197 ? -15.590 -5.629 7.919 1.00 94.94 197 ILE A O 1
ATOM 1609 N N . TRP A 1 198 ? -17.032 -4.012 7.291 1.00 96.06 198 TRP A N 1
ATOM 1610 C CA . TRP A 1 198 ? -16.480 -2.965 8.144 1.00 96.06 198 TRP A CA 1
ATOM 1611 C C . TRP A 1 198 ? -16.703 -3.227 9.636 1.00 96.06 198 TRP A C 1
ATOM 1613 O O . TRP A 1 198 ? -15.767 -3.075 10.421 1.00 96.06 198 TRP A O 1
ATOM 1623 N N . GLU A 1 199 ? -17.905 -3.633 10.043 1.00 96.38 199 GLU A N 1
ATOM 1624 C CA . GLU A 1 199 ? -18.192 -3.962 11.442 1.00 96.38 199 GLU A CA 1
ATOM 1625 C C . GLU A 1 199 ? -17.341 -5.142 11.932 1.00 96.38 199 GLU A C 1
ATOM 1627 O O . GLU A 1 199 ? -16.739 -5.056 13.003 1.00 96.38 199 GLU A O 1
ATOM 1632 N N . GLU A 1 200 ? -17.194 -6.198 11.125 1.00 95.62 200 GLU A N 1
ATOM 1633 C CA . GLU A 1 200 ? -16.312 -7.327 11.454 1.00 95.62 200 GLU A CA 1
ATOM 1634 C C . GLU A 1 200 ? -14.844 -6.889 11.565 1.00 95.62 200 GLU A C 1
ATOM 1636 O O . GLU A 1 200 ? -14.134 -7.298 12.488 1.00 95.62 200 GLU A O 1
ATOM 1641 N N . PHE A 1 201 ? -14.395 -6.007 10.669 1.00 95.75 201 PHE A N 1
ATOM 1642 C CA . PHE A 1 201 ? -13.038 -5.469 10.709 1.00 95.75 201 PHE A CA 1
ATOM 1643 C C . PHE A 1 201 ? -12.779 -4.674 11.991 1.00 95.75 201 PHE A C 1
ATOM 1645 O O . PHE A 1 201 ? -11.765 -4.892 12.661 1.00 95.75 201 PHE A O 1
ATOM 1652 N N . LYS A 1 202 ? -13.711 -3.792 12.374 1.00 95.38 202 LYS A N 1
ATOM 1653 C CA . LYS A 1 202 ? -13.636 -3.056 13.643 1.00 95.38 202 LYS A CA 1
ATOM 1654 C C . LYS A 1 202 ? -13.600 -4.010 14.828 1.00 95.38 202 LYS A C 1
ATOM 1656 O O . LYS A 1 202 ? -12.707 -3.894 15.660 1.00 95.38 202 LYS A O 1
ATOM 1661 N N . ARG A 1 203 ? -14.507 -4.990 14.873 1.00 95.06 203 ARG A N 1
ATOM 1662 C CA . ARG A 1 203 ? -14.570 -5.981 15.955 1.00 95.06 203 ARG A CA 1
ATOM 1663 C C . ARG A 1 203 ? -13.230 -6.691 16.149 1.00 95.06 203 ARG A C 1
ATOM 1665 O O . ARG A 1 203 ? -12.774 -6.815 17.279 1.00 95.06 203 ARG A O 1
ATOM 1672 N N . ARG A 1 204 ? -12.575 -7.109 15.059 1.00 92.06 204 ARG A N 1
ATOM 1673 C CA . ARG A 1 204 ? -11.249 -7.751 15.102 1.00 92.06 204 ARG A CA 1
ATOM 1674 C C . ARG A 1 204 ? -10.142 -6.817 15.572 1.00 92.06 204 ARG A C 1
ATOM 1676 O O . ARG A 1 204 ? -9.237 -7.259 16.265 1.00 92.06 204 ARG A O 1
ATOM 1683 N N . LYS A 1 205 ? -10.180 -5.542 15.179 1.00 90.81 205 LYS A N 1
ATOM 1684 C CA . LYS A 1 205 ? -9.128 -4.573 15.515 1.00 90.81 205 LYS A CA 1
ATOM 1685 C C . LYS A 1 205 ? -9.320 -3.905 16.881 1.00 90.81 205 LYS A C 1
ATOM 1687 O O . LYS A 1 205 ? -8.371 -3.295 17.363 1.00 90.81 205 LYS A O 1
ATOM 1692 N N . THR A 1 206 ? -10.473 -4.052 17.526 1.00 91.38 206 THR A N 1
ATOM 1693 C CA . THR A 1 206 ? -10.750 -3.567 18.894 1.00 91.38 206 THR A CA 1
ATOM 1694 C C . THR A 1 206 ? -10.602 -4.670 19.955 1.00 91.38 206 THR A C 1
ATOM 1696 O O . THR A 1 206 ? -10.964 -4.475 21.109 1.00 91.38 206 THR A O 1
ATOM 1699 N N . THR A 1 207 ? -10.074 -5.850 19.608 1.00 91.62 207 THR A N 1
ATOM 1700 C CA . THR A 1 207 ? -9.751 -6.858 20.629 1.00 91.62 207 THR A CA 1
ATOM 1701 C C . THR A 1 207 ? -8.624 -6.357 21.546 1.00 91.62 207 THR A C 1
ATOM 1703 O O . THR A 1 207 ? -7.735 -5.644 21.071 1.00 91.62 207 THR A O 1
ATOM 1706 N N . PRO A 1 208 ? -8.611 -6.742 22.839 1.00 90.06 208 PRO A N 1
ATOM 1707 C CA . PRO A 1 208 ? -7.545 -6.351 23.765 1.00 90.06 208 PRO A CA 1
ATOM 1708 C C . PRO A 1 208 ? -6.147 -6.748 23.273 1.00 90.06 208 PRO A C 1
ATOM 1710 O O . PRO A 1 208 ? -5.208 -5.971 23.392 1.00 90.06 208 PRO A O 1
ATOM 1713 N N . GLU A 1 209 ? -6.034 -7.921 22.646 1.00 88.06 209 GLU A N 1
ATOM 1714 C CA . GLU A 1 209 ? -4.801 -8.409 22.018 1.00 88.06 209 GLU A CA 1
ATOM 1715 C C . GLU A 1 209 ? -4.319 -7.466 20.903 1.00 88.06 209 GLU A C 1
ATOM 1717 O O . GLU A 1 209 ? -3.179 -7.013 20.922 1.00 88.06 209 GLU A O 1
ATOM 1722 N N . ALA A 1 210 ? -5.207 -7.070 19.981 1.00 85.88 210 ALA A N 1
ATOM 1723 C CA . ALA A 1 210 ? -4.854 -6.145 18.902 1.00 85.88 210 ALA A CA 1
ATOM 1724 C C . ALA A 1 210 ? -4.512 -4.737 19.422 1.00 85.88 210 ALA A C 1
ATOM 1726 O O . ALA A 1 210 ? -3.736 -4.004 18.805 1.00 85.88 210 ALA A O 1
ATOM 1727 N N . GLU A 1 211 ? -5.105 -4.317 20.540 1.00 87.94 211 GLU A N 1
ATOM 1728 C CA . GLU A 1 211 ? -4.726 -3.078 21.219 1.00 87.94 211 GLU A CA 1
ATOM 1729 C C . GLU A 1 211 ? -3.341 -3.163 21.856 1.00 87.94 211 GLU A C 1
ATOM 1731 O O . GLU A 1 211 ? -2.572 -2.207 21.749 1.00 87.94 211 GLU A O 1
ATOM 1736 N N . GLU A 1 212 ? -3.012 -4.286 22.491 1.00 89.25 212 GLU A N 1
ATOM 1737 C CA . GLU A 1 212 ? -1.705 -4.516 23.099 1.00 89.25 212 GLU A CA 1
ATOM 1738 C C . GLU A 1 212 ? -0.596 -4.559 22.045 1.00 89.25 212 GLU A C 1
ATOM 1740 O O . GLU A 1 212 ? 0.392 -3.835 22.178 1.00 89.25 212 GLU A O 1
ATOM 1745 N N . THR A 1 213 ? -0.787 -5.313 20.958 1.00 85.88 213 THR A N 1
ATOM 1746 C CA . THR A 1 213 ? 0.155 -5.337 19.832 1.00 85.88 213 THR A CA 1
ATOM 1747 C C . THR A 1 213 ? 0.414 -3.930 19.298 1.00 85.88 213 THR A C 1
ATOM 1749 O O . THR A 1 213 ? 1.563 -3.527 19.113 1.00 85.88 213 THR A O 1
ATOM 1752 N N . ARG A 1 214 ? -0.640 -3.126 19.097 1.00 86.12 214 ARG A N 1
ATOM 1753 C CA . ARG A 1 214 ? -0.472 -1.737 18.645 1.00 86.12 214 ARG A CA 1
ATOM 1754 C C . ARG A 1 214 ? 0.305 -0.884 19.639 1.00 86.12 214 ARG A C 1
ATOM 1756 O O . ARG A 1 214 ? 1.115 -0.070 19.208 1.00 86.12 214 ARG A O 1
ATOM 1763 N N . LYS A 1 215 ? 0.065 -1.034 20.945 1.00 86.19 215 LYS A N 1
ATOM 1764 C CA . LYS A 1 215 ? 0.818 -0.296 21.975 1.00 86.19 215 LYS A CA 1
ATOM 1765 C C . LYS A 1 215 ? 2.304 -0.641 21.911 1.00 86.19 215 LYS A C 1
ATOM 1767 O O . LYS A 1 215 ? 3.113 0.277 21.823 1.00 86.19 215 LYS A O 1
ATOM 1772 N N . LYS A 1 216 ? 2.644 -1.931 21.820 1.00 88.94 216 LYS A N 1
ATOM 1773 C CA . LYS A 1 216 ? 4.029 -2.397 21.642 1.00 88.94 216 LYS A CA 1
ATOM 1774 C C . LYS A 1 216 ? 4.667 -1.811 20.381 1.00 88.94 216 LYS A C 1
ATOM 1776 O O . LYS A 1 216 ? 5.763 -1.266 20.443 1.00 88.94 216 LYS A O 1
ATOM 1781 N N . ALA A 1 217 ? 3.963 -1.845 19.249 1.00 81.12 217 ALA A N 1
ATOM 1782 C CA . ALA A 1 217 ? 4.452 -1.268 17.996 1.00 81.12 217 ALA A CA 1
ATOM 1783 C C . ALA A 1 217 ? 4.723 0.245 18.104 1.00 81.12 217 ALA A C 1
ATOM 1785 O O . ALA A 1 217 ? 5.725 0.735 17.583 1.00 81.12 217 ALA A O 1
ATOM 1786 N N . ILE A 1 218 ? 3.853 0.986 18.799 1.00 81.94 218 ILE A N 1
ATOM 1787 C CA . ILE A 1 218 ? 4.040 2.420 19.057 1.00 81.94 218 ILE A CA 1
ATOM 1788 C C . ILE A 1 218 ? 5.256 2.653 19.961 1.00 81.94 218 ILE A C 1
ATOM 1790 O O . ILE A 1 218 ? 6.064 3.528 19.664 1.00 81.94 218 ILE A O 1
ATOM 1794 N N . GLU A 1 219 ? 5.413 1.876 21.032 1.00 85.88 219 GLU A N 1
ATOM 1795 C CA . GLU A 1 219 ? 6.560 1.971 21.945 1.00 85.88 219 GLU A CA 1
ATOM 1796 C C . GLU A 1 219 ? 7.887 1.715 21.218 1.00 85.88 219 GLU A C 1
ATOM 1798 O O . GLU A 1 219 ? 8.819 2.506 21.355 1.00 85.88 219 GLU A O 1
ATOM 1803 N N . ILE A 1 220 ? 7.945 0.686 20.368 1.00 84.75 220 ILE A N 1
ATOM 1804 C CA . ILE A 1 220 ? 9.112 0.395 19.520 1.00 84.75 220 ILE A CA 1
ATOM 1805 C C . ILE A 1 220 ? 9.388 1.563 18.565 1.00 84.75 220 ILE A C 1
ATOM 1807 O O . ILE A 1 220 ? 10.528 2.010 18.436 1.00 84.75 220 ILE A O 1
ATOM 1811 N N . ALA A 1 221 ? 8.353 2.101 17.913 1.00 78.44 221 ALA A N 1
ATOM 1812 C CA . ALA A 1 221 ? 8.510 3.223 16.990 1.00 78.44 221 ALA A CA 1
ATOM 1813 C C . ALA A 1 221 ? 9.034 4.491 17.688 1.00 78.44 221 ALA A C 1
ATOM 1815 O O . ALA A 1 221 ? 9.835 5.222 17.104 1.00 78.44 221 ALA A O 1
ATOM 1816 N N . LEU A 1 222 ? 8.624 4.738 18.938 1.00 79.00 222 LEU A N 1
ATOM 1817 C CA . LEU A 1 222 ? 9.100 5.859 19.755 1.00 79.00 222 LEU A CA 1
ATOM 1818 C C . LEU A 1 222 ? 10.563 5.709 20.191 1.00 79.00 222 LEU A C 1
ATOM 1820 O O . LEU A 1 222 ? 11.228 6.715 20.425 1.00 79.00 222 LEU A O 1
ATOM 1824 N N . GLN A 1 223 ? 11.075 4.480 20.284 1.00 84.94 223 GLN A N 1
ATOM 1825 C CA . GLN A 1 223 ? 12.482 4.218 20.604 1.00 84.94 223 GLN A CA 1
ATOM 1826 C C . GLN A 1 223 ? 13.426 4.431 19.410 1.00 84.94 223 GLN A C 1
ATOM 1828 O O . GLN A 1 223 ? 14.646 4.447 19.589 1.00 84.94 223 GLN A O 1
ATOM 1833 N N . ASN A 1 224 ? 12.897 4.618 18.196 1.00 80.69 224 ASN A N 1
ATOM 1834 C CA . ASN A 1 224 ? 13.724 4.826 17.016 1.00 80.69 224 ASN A CA 1
ATOM 1835 C C . ASN A 1 224 ? 14.396 6.212 17.037 1.00 80.69 224 ASN A C 1
ATOM 1837 O O . ASN A 1 224 ? 13.745 7.234 16.834 1.00 80.69 224 ASN A O 1
ATOM 1841 N N . GLN A 1 225 ? 15.716 6.233 17.231 1.00 82.19 225 GLN A N 1
ATOM 1842 C CA . GLN A 1 225 ? 16.521 7.460 17.268 1.00 82.19 225 GLN A CA 1
ATOM 1843 C C . GLN A 1 225 ? 16.771 8.062 15.878 1.00 82.19 225 GLN A C 1
ATOM 1845 O O . GLN A 1 225 ? 16.964 9.271 15.751 1.00 82.19 225 GLN A O 1
ATOM 1850 N N . TYR A 1 226 ? 16.777 7.230 14.832 1.00 78.50 226 TYR A N 1
ATOM 1851 C CA . TYR A 1 226 ? 17.158 7.631 13.481 1.00 78.50 226 TYR A CA 1
ATOM 1852 C C . TYR A 1 226 ? 15.983 7.459 12.525 1.00 78.50 226 TYR A C 1
ATOM 1854 O O . TYR A 1 226 ? 15.763 6.409 11.919 1.00 78.50 226 TYR A O 1
ATOM 1862 N N . HIS A 1 227 ? 15.218 8.532 12.354 1.00 68.06 227 HIS A N 1
ATOM 1863 C CA . HIS A 1 227 ? 14.158 8.557 11.358 1.00 68.06 227 HIS A CA 1
ATOM 1864 C C . HIS A 1 227 ? 14.739 8.721 9.950 1.00 68.06 227 HIS A C 1
ATOM 1866 O O . HIS A 1 227 ? 15.585 9.573 9.688 1.00 68.06 227 HIS A O 1
ATOM 1872 N N . HIS A 1 228 ? 14.248 7.932 8.995 1.00 68.31 228 HIS A N 1
ATOM 1873 C CA . HIS A 1 228 ? 14.628 8.106 7.596 1.00 68.31 228 HIS A CA 1
ATOM 1874 C C . HIS A 1 228 ? 14.047 9.417 7.038 1.00 68.31 228 HIS A C 1
ATOM 1876 O O . HIS A 1 228 ? 12.836 9.543 6.853 1.00 68.31 228 HIS A O 1
ATOM 1882 N N . HIS A 1 229 ? 14.913 10.375 6.701 1.00 63.91 229 HIS A N 1
ATOM 1883 C CA . HIS A 1 229 ? 14.519 11.693 6.176 1.00 63.91 229 HIS A CA 1
ATOM 1884 C C . HIS A 1 229 ? 14.228 11.723 4.661 1.00 63.91 229 HIS A C 1
ATOM 1886 O O . HIS A 1 229 ? 13.850 12.757 4.123 1.00 63.91 229 HIS A O 1
ATOM 1892 N N . MET A 1 230 ? 14.341 10.587 3.966 1.00 63.91 230 MET A N 1
ATOM 1893 C CA . MET A 1 230 ? 14.128 10.474 2.509 1.00 63.91 230 MET A CA 1
ATOM 1894 C C . MET A 1 230 ? 12.654 10.488 2.077 1.00 63.91 230 MET A C 1
ATOM 1896 O O . MET A 1 230 ? 12.338 10.541 0.887 1.00 63.91 230 MET A O 1
ATOM 1900 N N . GLY A 1 231 ? 11.723 10.430 3.031 1.00 64.81 231 GLY A N 1
ATOM 1901 C CA . GLY A 1 231 ? 10.298 10.368 2.724 1.00 64.81 231 GLY A CA 1
ATOM 1902 C C . GLY A 1 231 ? 9.953 9.132 1.884 1.00 64.81 2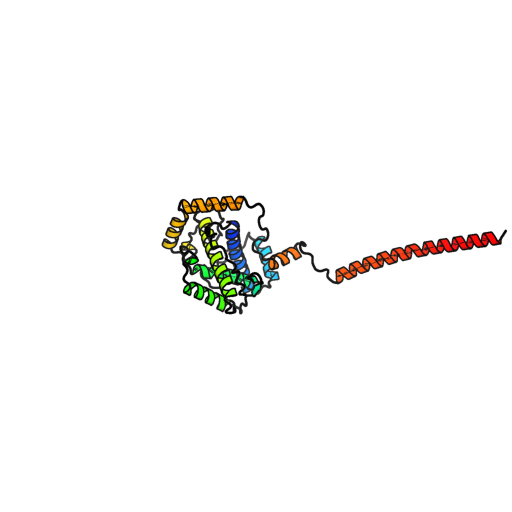31 GLY A C 1
ATOM 1903 O O . GLY A 1 231 ? 10.236 8.008 2.290 1.00 64.81 231 GLY A O 1
ATOM 1904 N N . GLN A 1 232 ? 9.283 9.337 0.750 1.00 61.09 232 GLN A N 1
ATOM 1905 C CA . GLN A 1 232 ? 8.876 8.281 -0.199 1.00 61.09 232 GLN A CA 1
ATOM 1906 C C . GLN A 1 232 ? 9.632 8.336 -1.527 1.00 61.09 232 GLN A C 1
ATOM 1908 O O . GLN A 1 232 ? 9.368 7.554 -2.447 1.00 61.09 232 GLN A O 1
ATOM 1913 N N . ARG A 1 233 ? 10.545 9.298 -1.637 1.00 68.38 233 ARG A N 1
ATOM 1914 C CA . ARG A 1 233 ? 11.380 9.468 -2.812 1.00 68.38 233 ARG A CA 1
ATOM 1915 C C . ARG A 1 233 ? 12.396 8.335 -2.824 1.00 68.38 233 ARG A C 1
ATOM 1917 O O . ARG A 1 233 ? 12.953 7.976 -1.784 1.00 68.38 233 ARG A O 1
ATOM 1924 N N . ASN A 1 234 ? 12.592 7.731 -3.991 1.00 70.12 234 ASN A N 1
ATOM 1925 C CA . ASN A 1 234 ? 13.763 6.885 -4.178 1.00 70.12 234 ASN A CA 1
ATOM 1926 C C . ASN A 1 234 ? 14.999 7.801 -4.275 1.00 70.12 234 ASN A C 1
ATOM 1928 O O . ASN A 1 234 ? 14.893 9.027 -4.331 1.00 70.12 234 ASN A O 1
ATOM 1932 N N . TYR A 1 235 ? 16.189 7.207 -4.276 1.00 72.62 235 TYR A N 1
ATOM 1933 C CA . TYR A 1 235 ? 17.421 7.982 -4.424 1.00 72.62 235 TYR A CA 1
ATOM 1934 C C . TYR A 1 235 ? 17.474 8.763 -5.737 1.00 72.62 235 TYR A C 1
ATOM 1936 O O . TYR A 1 235 ? 18.117 9.801 -5.783 1.00 72.62 235 TYR A O 1
ATOM 1944 N N . GLU A 1 236 ? 16.803 8.287 -6.782 1.00 72.50 236 GLU A N 1
ATOM 1945 C CA . GLU A 1 236 ? 16.745 8.949 -8.083 1.00 72.50 236 GLU A CA 1
ATOM 1946 C C . GLU A 1 236 ? 15.926 10.252 -8.024 1.00 72.50 236 GLU A C 1
ATOM 1948 O O . GLU A 1 236 ? 16.444 11.318 -8.350 1.00 72.50 236 GLU A O 1
ATOM 1953 N N . ASP A 1 237 ? 14.713 10.201 -7.472 1.00 74.12 237 ASP A N 1
ATOM 1954 C CA . ASP A 1 237 ? 13.843 11.361 -7.252 1.00 74.12 237 ASP A CA 1
ATOM 1955 C C . ASP A 1 237 ? 14.469 12.357 -6.266 1.00 74.12 237 ASP A C 1
ATOM 1957 O O .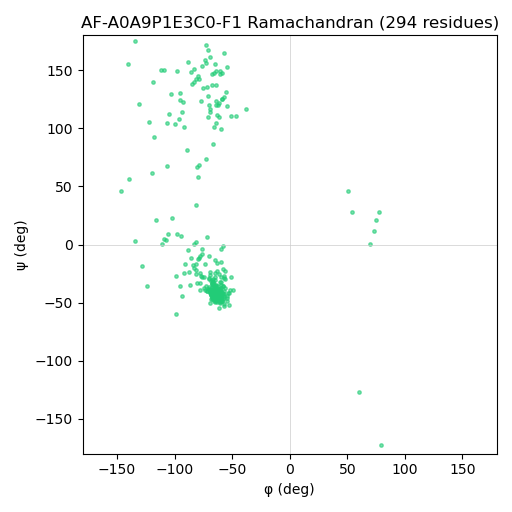 ASP A 1 237 ? 14.412 13.572 -6.463 1.00 74.12 237 ASP A O 1
ATOM 1961 N N . SER A 1 238 ? 15.057 11.852 -5.174 1.00 77.75 238 SER A N 1
ATOM 1962 C CA . SER A 1 238 ? 15.726 12.696 -4.180 1.00 77.75 238 SER A CA 1
ATOM 1963 C C . SER A 1 238 ? 16.982 13.346 -4.742 1.00 77.75 238 SER A C 1
ATOM 1965 O O . SER A 1 238 ? 17.269 14.483 -4.389 1.00 77.75 238 SER A O 1
ATOM 1967 N N . ARG A 1 239 ? 17.713 12.669 -5.635 1.00 78.31 239 ARG A N 1
ATOM 1968 C CA . ARG A 1 239 ? 18.921 13.216 -6.262 1.00 78.31 239 ARG A CA 1
ATOM 1969 C C . ARG A 1 239 ? 18.613 14.466 -7.070 1.00 78.31 239 ARG A C 1
ATOM 1971 O O . ARG A 1 239 ? 19.361 15.425 -6.947 1.00 78.31 239 ARG A O 1
ATOM 1978 N N . ALA A 1 240 ? 17.526 14.486 -7.842 1.00 77.88 240 ALA A N 1
ATOM 1979 C CA . ALA A 1 240 ? 17.130 15.686 -8.583 1.00 77.88 240 ALA A CA 1
ATOM 1980 C C . ALA A 1 240 ? 16.919 16.888 -7.644 1.00 77.88 240 ALA A C 1
ATOM 1982 O O . ALA A 1 240 ? 17.402 17.983 -7.914 1.00 77.88 240 ALA A O 1
ATOM 1983 N N . VAL A 1 241 ? 16.273 16.656 -6.498 1.00 80.12 241 VAL A N 1
ATOM 1984 C CA . VAL A 1 241 ? 16.038 17.684 -5.473 1.00 80.12 241 VAL A CA 1
ATOM 1985 C C . VAL A 1 241 ? 17.341 18.100 -4.796 1.00 80.12 241 VAL A C 1
ATOM 1987 O O . VAL A 1 241 ? 17.576 19.281 -4.608 1.00 80.12 241 VAL A O 1
ATOM 1990 N N . TRP A 1 242 ? 18.224 17.158 -4.469 1.00 82.50 242 TRP A N 1
ATOM 1991 C CA . TRP A 1 242 ? 19.516 17.476 -3.859 1.00 82.50 242 TRP A CA 1
ATOM 1992 C C . TRP A 1 242 ? 20.465 18.211 -4.796 1.00 82.50 242 TRP A C 1
ATOM 1994 O O . TRP A 1 242 ? 21.290 18.986 -4.323 1.00 82.50 242 TRP A O 1
ATOM 2004 N N . ILE A 1 243 ? 20.381 17.963 -6.104 1.00 81.50 243 ILE A N 1
ATOM 2005 C CA . ILE A 1 243 ? 21.110 18.741 -7.107 1.00 81.50 243 ILE A CA 1
ATOM 2006 C C . ILE A 1 243 ? 20.594 20.185 -7.105 1.00 81.50 243 ILE A C 1
ATOM 2008 O O . ILE A 1 243 ? 21.405 21.103 -7.044 1.00 81.50 243 ILE A O 1
ATOM 2012 N N . ASP A 1 244 ? 19.272 20.379 -7.114 1.00 81.31 244 ASP A N 1
ATOM 2013 C CA . ASP A 1 244 ? 18.638 21.707 -7.067 1.00 81.31 244 ASP A CA 1
ATOM 2014 C C . ASP A 1 244 ? 18.955 22.461 -5.761 1.00 81.31 244 ASP A C 1
ATOM 2016 O O . ASP A 1 244 ? 19.326 23.631 -5.770 1.00 81.31 244 ASP A O 1
ATOM 2020 N N . GLU A 1 245 ? 18.914 21.761 -4.627 1.00 82.06 245 GLU A N 1
ATOM 2021 C CA . GLU A 1 245 ? 19.247 22.297 -3.303 1.00 82.06 245 GLU A CA 1
ATOM 2022 C C . GLU A 1 245 ? 20.768 22.446 -3.067 1.00 82.06 245 GLU A C 1
ATOM 2024 O O . GLU A 1 245 ? 21.185 22.939 -2.019 1.00 82.06 245 GLU A O 1
ATOM 2029 N N . GLY A 1 246 ? 21.614 22.023 -4.016 1.00 77.56 246 GLY A N 1
ATOM 2030 C CA . GLY A 1 246 ? 23.076 22.120 -3.928 1.00 77.56 246 GLY A CA 1
ATOM 2031 C C . GLY A 1 246 ? 23.743 21.143 -2.946 1.00 77.56 246 GLY A C 1
ATOM 2032 O O . GLY A 1 246 ? 24.929 21.283 -2.650 1.00 77.56 246 GLY A O 1
ATOM 2033 N N . PHE A 1 247 ? 23.012 20.145 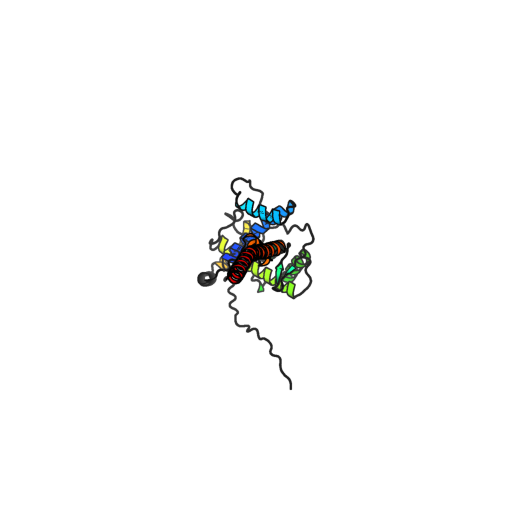-2.444 1.00 74.75 247 PHE A N 1
ATOM 2034 C CA . PHE A 1 247 ? 23.525 19.090 -1.558 1.00 74.75 247 PHE A CA 1
ATOM 2035 C C . PHE A 1 247 ? 24.237 17.954 -2.301 1.00 74.75 247 PHE A C 1
ATOM 2037 O O . PHE A 1 247 ? 24.956 17.170 -1.678 1.00 74.75 247 PHE A O 1
ATOM 2044 N N . TYR A 1 248 ? 24.030 17.831 -3.613 1.00 70.12 248 TYR A N 1
ATOM 2045 C CA . TYR A 1 248 ? 24.679 16.812 -4.432 1.00 70.12 248 TYR A CA 1
ATOM 2046 C C . TYR A 1 248 ? 25.824 17.433 -5.244 1.00 70.12 248 TYR A C 1
ATOM 2048 O O . TYR A 1 248 ? 25.591 18.430 -5.929 1.00 70.12 248 TYR A O 1
ATOM 2056 N N . PRO A 1 249 ? 27.045 16.865 -5.226 1.00 67.56 249 PRO A N 1
ATOM 2057 C CA . PRO A 1 249 ? 28.135 17.376 -6.045 1.00 67.56 249 PRO A CA 1
ATOM 2058 C C . PRO A 1 249 ? 27.755 17.231 -7.520 1.00 67.56 249 PRO A C 1
ATOM 2060 O O . PRO A 1 249 ? 27.632 16.119 -8.043 1.00 67.56 249 PRO A O 1
ATOM 2063 N N . THR A 1 250 ? 27.530 18.357 -8.192 1.00 62.06 250 THR A N 1
ATOM 2064 C CA . THR A 1 250 ? 27.383 18.367 -9.643 1.00 62.06 250 THR A CA 1
ATOM 2065 C C . THR A 1 250 ? 28.738 18.013 -10.258 1.00 62.06 250 THR A C 1
ATOM 2067 O O . THR A 1 250 ? 29.776 18.479 -9.776 1.00 62.06 250 THR A O 1
ATOM 2070 N N . PRO A 1 251 ? 28.785 17.155 -11.295 1.00 56.66 251 PRO A N 1
ATOM 2071 C CA . PRO A 1 251 ? 30.020 16.968 -12.038 1.00 56.66 251 PRO A CA 1
ATOM 2072 C C . PRO A 1 251 ? 30.452 18.339 -12.562 1.00 56.66 251 PRO A C 1
ATOM 2074 O O . PRO A 1 251 ? 29.645 19.049 -13.165 1.00 56.66 251 PRO A O 1
ATOM 2077 N N . CYS A 1 252 ? 31.701 18.727 -12.280 1.00 46.44 252 CYS A N 1
ATOM 2078 C CA . CYS A 1 252 ? 32.284 19.958 -12.800 1.00 46.44 252 CYS A CA 1
ATOM 2079 C C . CYS A 1 252 ? 32.067 19.981 -14.312 1.00 46.44 252 CYS A C 1
ATOM 2081 O O . CYS A 1 252 ? 32.654 19.180 -15.038 1.00 46.44 252 CYS A O 1
ATOM 2083 N N . THR A 1 253 ? 31.213 20.879 -14.791 1.00 54.09 253 THR A N 1
ATOM 2084 C CA . THR A 1 253 ? 31.110 21.148 -16.220 1.00 54.09 253 THR A CA 1
ATOM 2085 C C . THR A 1 253 ? 32.470 21.645 -16.709 1.00 54.09 253 THR A C 1
ATOM 2087 O O . THR A 1 253 ? 33.192 22.318 -15.970 1.00 54.09 253 THR A O 1
ATOM 2090 N N . GLU A 1 254 ? 32.845 21.326 -17.951 1.00 52.50 254 GLU A N 1
ATOM 2091 C CA . GLU A 1 254 ? 34.139 21.715 -18.546 1.00 52.50 254 GLU A CA 1
ATOM 2092 C C . GLU A 1 254 ? 34.428 23.224 -18.410 1.00 52.50 254 GLU A C 1
ATOM 2094 O O . GLU A 1 254 ? 35.578 23.638 -18.258 1.00 52.50 254 GLU A O 1
ATOM 2099 N N . SER A 1 255 ? 33.376 24.048 -18.342 1.00 53.78 255 SER A N 1
ATOM 2100 C CA . SER A 1 255 ? 33.454 25.485 -18.056 1.00 53.78 255 SER A CA 1
ATOM 2101 C C . SER A 1 255 ? 34.094 25.816 -16.700 1.00 53.78 255 SER A C 1
ATOM 2103 O O . SER A 1 255 ? 34.792 26.823 -16.589 1.00 53.78 255 SER A O 1
ATOM 2105 N N . SER A 1 256 ? 33.879 24.995 -15.668 1.00 49.25 256 SER A N 1
ATOM 2106 C CA . SER A 1 256 ? 34.481 25.179 -14.343 1.00 49.25 256 SER A CA 1
ATOM 2107 C C . SER A 1 256 ? 35.971 24.835 -14.359 1.00 49.25 256 SER A C 1
ATOM 2109 O O . SER A 1 256 ? 36.768 25.529 -13.732 1.00 49.25 256 SER A O 1
ATOM 2111 N N . ILE A 1 257 ? 36.369 23.823 -15.138 1.00 52.47 257 ILE A N 1
ATOM 2112 C CA . ILE A 1 257 ? 37.775 23.423 -15.301 1.00 52.47 257 ILE A CA 1
ATOM 2113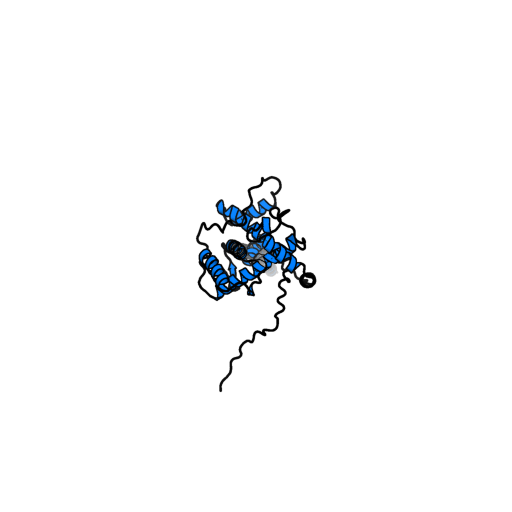 C C . ILE A 1 257 ? 38.548 24.513 -16.055 1.00 52.47 257 ILE A C 1
ATOM 2115 O O . ILE A 1 257 ? 39.639 24.895 -15.637 1.00 52.47 257 ILE A O 1
ATOM 2119 N N . LEU A 1 258 ? 37.965 25.079 -17.118 1.00 52.50 258 LEU A N 1
ATOM 2120 C CA . LEU A 1 258 ? 38.580 26.173 -17.877 1.00 52.50 258 LEU A CA 1
ATOM 2121 C C . LEU A 1 258 ? 38.715 27.462 -17.058 1.00 52.50 258 LEU A C 1
ATOM 2123 O O . LEU A 1 258 ? 39.743 28.132 -17.149 1.00 52.50 258 LEU A O 1
ATOM 2127 N N . HIS A 1 259 ? 37.731 27.796 -16.220 1.00 55.81 259 HIS A N 1
ATOM 2128 C CA . HIS A 1 259 ? 37.830 28.948 -15.322 1.00 55.81 259 HIS A CA 1
ATOM 2129 C C . HIS A 1 259 ? 38.929 28.751 -14.264 1.00 55.81 259 HIS A C 1
ATOM 2131 O O . HIS A 1 259 ? 39.709 29.664 -13.996 1.00 55.81 259 HIS A O 1
ATOM 2137 N N . GLN A 1 260 ? 39.051 27.541 -13.713 1.00 53.50 260 GLN A N 1
ATOM 2138 C CA . GLN A 1 260 ? 40.053 27.223 -12.696 1.00 53.50 260 GLN A CA 1
ATOM 2139 C C . GLN A 1 260 ? 41.474 27.161 -13.282 1.00 53.50 260 GLN A C 1
ATOM 2141 O O . GLN A 1 260 ? 42.404 27.715 -12.699 1.00 53.50 260 GLN A O 1
ATOM 2146 N N . LEU A 1 261 ? 41.644 26.599 -14.485 1.00 55.62 261 LEU A N 1
ATOM 2147 C CA . LEU A 1 261 ? 42.907 26.656 -15.233 1.00 55.62 261 LEU A CA 1
ATOM 2148 C C . LEU A 1 261 ? 43.265 28.093 -15.652 1.00 55.62 261 LEU A C 1
ATOM 2150 O O . LEU A 1 261 ? 44.432 28.480 -15.584 1.00 55.62 261 LEU A O 1
ATOM 2154 N N . GLY A 1 262 ? 42.271 28.907 -16.022 1.00 55.78 262 GLY A N 1
ATOM 2155 C CA . GLY A 1 262 ? 42.452 30.324 -16.345 1.00 55.78 262 GLY A CA 1
ATOM 2156 C C . GLY A 1 262 ? 42.953 31.152 -15.158 1.00 55.78 262 GLY A C 1
ATOM 2157 O O . GLY A 1 262 ? 43.864 31.965 -15.318 1.00 55.78 262 GLY A O 1
ATOM 2158 N N . GLN A 1 263 ? 42.435 30.903 -13.951 1.00 56.06 263 GLN A N 1
ATOM 2159 C CA . GLN A 1 263 ? 42.905 31.562 -12.725 1.00 56.06 263 GLN A CA 1
ATOM 2160 C C . GLN A 1 263 ? 44.343 31.166 -12.359 1.00 56.06 263 GLN A C 1
ATOM 2162 O O . GLN A 1 263 ? 45.140 32.023 -11.971 1.00 56.06 263 GLN A O 1
ATOM 2167 N N . VAL A 1 264 ? 44.706 29.892 -12.538 1.00 57.31 264 VAL A N 1
ATOM 2168 C CA . VAL A 1 264 ? 46.077 29.406 -12.298 1.00 57.31 264 VAL A CA 1
ATOM 2169 C C . VAL A 1 264 ? 47.073 30.023 -13.291 1.00 57.31 264 VAL A C 1
ATOM 2171 O O . VAL A 1 264 ? 48.176 30.418 -12.899 1.00 57.31 264 VAL A O 1
ATOM 2174 N N . LEU A 1 265 ? 46.688 30.175 -14.564 1.00 56.84 265 LEU A N 1
ATOM 2175 C CA . LEU A 1 265 ? 47.517 30.840 -15.576 1.00 56.84 265 LEU A CA 1
ATOM 2176 C C . LEU A 1 265 ? 47.691 32.340 -15.300 1.00 56.84 265 LEU A C 1
ATOM 2178 O O . LEU A 1 265 ? 48.810 32.839 -15.411 1.00 56.84 265 LEU A O 1
ATOM 2182 N N . HIS A 1 266 ? 46.636 33.051 -14.886 1.00 55.91 266 HIS A N 1
ATOM 2183 C CA . HIS A 1 266 ? 46.732 34.481 -14.564 1.00 55.91 266 HIS A CA 1
ATOM 2184 C C . HIS A 1 266 ? 47.644 34.734 -13.353 1.00 55.91 266 HIS A C 1
ATOM 2186 O O . HIS A 1 266 ? 48.530 35.586 -13.412 1.00 55.91 266 HIS A O 1
ATOM 2192 N N . SER A 1 267 ? 47.515 33.921 -12.297 1.00 55.66 267 SER A N 1
ATOM 2193 C CA . SER A 1 267 ? 48.394 33.997 -11.122 1.00 55.66 267 SER A CA 1
ATOM 2194 C C . SER A 1 267 ? 49.861 33.694 -11.471 1.00 55.66 267 SER A C 1
ATOM 2196 O O . SER A 1 267 ? 50.769 34.384 -11.008 1.00 55.66 267 SER A O 1
ATOM 2198 N N . SER A 1 268 ? 50.112 32.725 -12.359 1.00 56.19 268 SER A N 1
ATOM 2199 C CA . SER A 1 268 ? 51.474 32.393 -12.809 1.00 56.19 268 SER A CA 1
ATOM 2200 C C . SER A 1 268 ? 52.112 33.511 -13.644 1.00 56.19 268 SER A C 1
ATOM 2202 O O . SER A 1 268 ? 53.312 33.770 -13.529 1.00 56.19 268 SER A O 1
ATOM 2204 N N . ILE A 1 269 ? 51.318 34.203 -14.469 1.00 58.62 269 ILE A N 1
ATOM 2205 C CA . ILE A 1 269 ? 51.776 35.343 -15.274 1.00 58.62 269 ILE A CA 1
ATOM 2206 C C . ILE A 1 269 ? 52.098 36.550 -14.384 1.00 58.62 269 ILE A C 1
ATOM 2208 O O . ILE A 1 269 ? 53.128 37.189 -14.593 1.00 58.62 269 ILE A O 1
ATOM 2212 N N . GLU A 1 270 ? 51.291 36.842 -13.363 1.00 57.56 270 GLU A N 1
ATOM 2213 C CA . GLU A 1 270 ? 51.558 37.941 -12.423 1.00 57.56 270 GLU A CA 1
ATOM 2214 C C . GLU A 1 270 ? 52.857 37.733 -11.630 1.00 57.56 270 GLU A C 1
ATOM 2216 O O . GLU A 1 270 ? 53.657 38.663 -11.495 1.00 57.56 270 GLU A O 1
ATOM 2221 N N . VAL A 1 271 ? 53.130 36.501 -11.186 1.00 59.28 271 VAL A N 1
ATOM 2222 C CA . VAL A 1 271 ? 54.404 36.151 -10.532 1.00 59.28 271 VAL A CA 1
ATOM 2223 C C . VAL A 1 271 ? 55.583 36.344 -11.493 1.00 59.28 271 VAL A C 1
ATOM 2225 O O . VAL A 1 271 ? 56.606 36.920 -11.119 1.00 59.28 271 VAL A O 1
ATOM 2228 N N . MET A 1 272 ? 55.439 35.934 -12.756 1.00 56.12 272 MET A N 1
ATOM 2229 C CA . MET A 1 272 ? 56.487 36.092 -13.771 1.00 56.12 272 MET A CA 1
ATOM 2230 C C . MET A 1 272 ? 56.739 37.567 -14.129 1.00 56.12 272 MET A C 1
ATOM 2232 O O . MET A 1 272 ? 57.896 37.977 -14.242 1.00 56.12 272 MET A O 1
ATOM 2236 N N . ILE A 1 273 ? 55.692 38.393 -14.240 1.00 59.66 273 ILE A N 1
ATOM 2237 C CA . ILE A 1 273 ? 55.815 39.839 -14.492 1.00 59.66 273 ILE A CA 1
ATOM 2238 C C . ILE A 1 273 ? 56.448 40.561 -13.291 1.00 59.66 273 ILE A C 1
ATOM 2240 O O . ILE A 1 273 ? 57.216 41.497 -13.497 1.00 59.66 273 ILE A O 1
ATOM 2244 N N . GLY A 1 274 ? 56.212 40.116 -12.053 1.00 56.00 274 GLY A N 1
ATOM 2245 C CA . GLY A 1 274 ? 56.844 40.685 -10.854 1.00 56.00 274 GLY A CA 1
ATOM 2246 C C . GLY A 1 274 ? 58.346 40.384 -10.713 1.00 56.00 274 GLY A C 1
ATOM 2247 O O . GLY A 1 274 ? 59.092 41.190 -10.154 1.00 56.00 274 GLY A O 1
ATOM 2248 N N . ILE A 1 275 ? 58.827 39.258 -11.254 1.00 57.81 275 ILE A N 1
ATOM 2249 C CA . ILE A 1 275 ? 60.236 38.828 -11.140 1.00 57.81 275 ILE A CA 1
ATOM 2250 C C . ILE A 1 275 ? 61.149 39.542 -12.157 1.00 57.81 275 ILE A C 1
ATOM 2252 O O . ILE A 1 275 ? 62.314 39.837 -11.861 1.00 57.81 275 ILE A O 1
ATOM 2256 N N . VAL A 1 276 ? 60.639 39.869 -13.348 1.00 55.38 276 VAL A N 1
ATOM 2257 C CA . VAL A 1 276 ? 61.431 40.476 -14.437 1.00 55.38 276 VAL A CA 1
ATOM 2258 C C . VAL A 1 276 ? 62.006 41.868 -14.081 1.00 55.38 276 VAL A C 1
ATOM 2260 O O . VAL A 1 276 ? 63.195 42.095 -14.342 1.00 55.38 276 VAL A O 1
ATOM 2263 N N . PRO A 1 277 ? 61.266 42.791 -13.433 1.00 55.50 277 PRO A N 1
ATOM 2264 C CA . PRO A 1 277 ? 61.799 44.075 -12.976 1.00 55.50 277 PRO A CA 1
ATOM 2265 C C . PRO A 1 277 ? 62.908 43.925 -11.926 1.00 55.50 277 PRO A C 1
ATOM 2267 O O . PRO A 1 277 ? 63.927 44.613 -12.015 1.00 55.50 277 PRO A O 1
ATOM 2270 N N . CYS A 1 278 ? 62.768 42.986 -10.982 1.00 53.66 278 CYS A N 1
ATOM 2271 C CA . CYS A 1 278 ? 63.769 42.731 -9.939 1.00 53.66 278 CYS A CA 1
ATOM 2272 C C . CYS A 1 278 ? 65.111 42.264 -10.528 1.00 53.66 278 CYS A C 1
ATOM 2274 O O . CYS A 1 278 ? 66.173 42.751 -10.136 1.00 53.66 278 CYS A O 1
ATOM 2276 N N . MET A 1 279 ? 65.080 41.398 -11.544 1.00 50.78 279 MET A N 1
ATOM 2277 C CA . MET A 1 279 ? 66.288 40.932 -12.240 1.00 50.78 279 MET A CA 1
ATOM 2278 C C . MET A 1 279 ? 66.981 42.049 -13.044 1.00 50.78 279 MET A C 1
ATOM 2280 O O . MET A 1 279 ? 68.212 42.094 -13.131 1.00 50.78 279 MET A O 1
ATOM 2284 N N . LEU A 1 280 ? 66.210 42.982 -13.614 1.00 55.88 280 LEU A N 1
ATOM 2285 C CA . LEU A 1 280 ? 66.727 44.140 -14.356 1.00 55.88 280 LEU A CA 1
ATOM 2286 C C . LEU A 1 280 ? 67.415 45.169 -13.445 1.00 55.88 280 LEU A C 1
ATOM 2288 O O . LEU A 1 280 ? 68.444 45.734 -13.832 1.00 55.88 280 LEU A O 1
ATOM 2292 N N . VAL A 1 281 ? 66.900 45.381 -12.231 1.00 58.69 281 VAL A N 1
ATOM 2293 C CA . VAL A 1 281 ? 67.523 46.263 -11.227 1.00 58.69 281 VAL A CA 1
ATOM 2294 C C . VAL A 1 281 ? 68.841 45.671 -10.718 1.00 58.69 281 VAL A C 1
ATOM 2296 O O . VAL A 1 281 ? 69.845 46.385 -10.665 1.00 58.69 281 VAL A O 1
ATOM 2299 N N . ILE A 1 282 ? 68.893 44.358 -10.459 1.00 56.91 282 ILE A N 1
ATOM 2300 C CA . ILE A 1 282 ? 70.126 43.669 -10.037 1.00 56.91 282 ILE A CA 1
ATOM 2301 C C . ILE A 1 282 ? 71.210 43.751 -11.127 1.00 56.91 282 ILE A C 1
ATOM 2303 O O . ILE A 1 282 ? 72.353 44.111 -10.838 1.00 56.91 282 ILE A O 1
ATOM 2307 N N . LYS A 1 283 ? 70.865 43.517 -12.404 1.00 57.25 283 LYS A N 1
ATOM 2308 C CA . LYS A 1 283 ? 71.827 43.640 -13.519 1.00 57.25 283 LYS A CA 1
ATOM 2309 C C . LYS A 1 283 ? 72.360 45.067 -13.695 1.00 57.25 283 LYS A C 1
ATOM 2311 O O . LYS A 1 283 ? 73.545 45.243 -13.983 1.00 57.25 283 LYS A O 1
ATOM 2316 N N . ARG A 1 284 ? 71.522 46.094 -13.496 1.00 57.62 284 ARG A N 1
ATOM 2317 C CA . ARG A 1 284 ? 71.956 47.504 -13.546 1.00 57.62 284 ARG A CA 1
ATOM 2318 C C . ARG A 1 284 ? 72.866 47.876 -12.370 1.00 57.62 284 ARG A C 1
ATOM 2320 O O . ARG A 1 284 ? 73.860 48.565 -12.593 1.00 57.62 284 ARG A O 1
ATOM 2327 N N . GLY A 1 285 ? 72.590 47.377 -11.164 1.00 56.66 285 GLY A N 1
ATOM 2328 C CA . GLY A 1 285 ? 73.447 47.577 -9.988 1.00 56.66 285 GLY A CA 1
ATOM 2329 C C . GLY A 1 285 ? 74.845 46.971 -10.154 1.00 56.66 285 GLY A C 1
ATOM 2330 O O . GLY A 1 285 ? 75.846 47.641 -9.899 1.00 56.66 285 GLY A O 1
ATOM 2331 N N . ILE A 1 286 ? 74.932 45.746 -10.686 1.00 59.34 286 ILE A N 1
ATOM 2332 C CA . ILE A 1 286 ? 76.213 45.061 -10.940 1.00 59.34 286 ILE A CA 1
ATOM 2333 C C . ILE A 1 286 ? 77.029 45.779 -12.031 1.00 59.34 286 ILE A C 1
ATOM 2335 O O . ILE A 1 286 ? 78.241 45.954 -11.886 1.00 59.34 286 ILE A O 1
ATOM 2339 N N . GLY A 1 287 ? 76.383 46.268 -13.097 1.00 56.91 287 GLY A N 1
ATOM 2340 C CA . GLY A 1 287 ? 77.062 47.010 -14.168 1.00 56.91 287 GLY A CA 1
ATOM 2341 C C . GLY A 1 287 ? 77.632 48.367 -13.728 1.00 56.91 287 GLY A C 1
ATOM 2342 O O . GLY A 1 287 ? 78.681 48.790 -14.223 1.00 56.91 287 GLY A O 1
ATOM 2343 N N . LEU A 1 288 ? 76.980 49.044 -12.777 1.00 58.38 288 LEU A N 1
ATOM 2344 C CA . LEU A 1 288 ? 77.485 50.288 -12.183 1.00 58.38 288 LEU A CA 1
ATOM 2345 C C . LEU A 1 288 ? 78.642 50.024 -11.207 1.00 58.38 288 LEU A C 1
ATOM 2347 O O . LEU A 1 288 ? 79.627 50.764 -11.220 1.00 58.38 288 LEU A O 1
ATOM 2351 N N . PHE A 1 289 ? 78.586 48.928 -10.445 1.00 54.81 289 PHE A N 1
ATOM 2352 C CA . PHE A 1 289 ? 79.666 48.514 -9.546 1.00 54.81 289 PHE A CA 1
ATOM 2353 C C . PHE A 1 289 ? 80.946 48.126 -10.313 1.00 54.81 289 PHE A C 1
ATOM 2355 O O . PHE A 1 289 ? 82.037 48.587 -9.978 1.00 54.81 289 PHE A O 1
ATOM 2362 N N . GLN A 1 290 ? 80.828 47.391 -11.426 1.00 57.56 290 GLN A N 1
ATOM 2363 C CA . GLN A 1 290 ? 81.979 47.061 -12.283 1.00 57.56 290 GLN A CA 1
ATOM 2364 C C . GLN A 1 290 ? 82.588 48.285 -12.994 1.00 57.56 290 GLN A C 1
ATOM 2366 O O . GLN A 1 290 ? 83.805 48.346 -13.176 1.00 57.56 290 GLN A O 1
ATOM 2371 N N . LYS A 1 291 ? 81.782 49.296 -13.357 1.00 58.22 291 LYS A N 1
ATOM 2372 C CA . LYS A 1 291 ? 82.297 50.573 -13.893 1.00 58.22 291 LYS A CA 1
ATOM 2373 C C . LYS A 1 291 ? 83.011 51.419 -12.835 1.00 58.22 291 LYS A C 1
ATOM 2375 O O . LYS A 1 291 ? 83.939 52.143 -13.189 1.00 58.22 291 LYS A O 1
ATOM 2380 N N . SER A 1 292 ? 82.624 51.306 -11.563 1.00 56.81 292 SER A N 1
ATOM 2381 C CA . SER A 1 292 ? 83.294 51.992 -10.449 1.00 56.81 292 SER A CA 1
ATOM 2382 C C . SER A 1 292 ? 84.640 51.359 -10.074 1.00 56.81 292 SER A C 1
ATOM 2384 O O . SER A 1 292 ? 85.523 52.072 -9.607 1.00 56.81 292 SER A O 1
ATOM 2386 N N . ILE A 1 293 ? 84.824 50.052 -10.297 1.00 58.31 293 ILE A N 1
ATOM 2387 C CA . ILE A 1 293 ? 86.093 49.346 -10.032 1.00 58.31 293 ILE A CA 1
ATOM 2388 C C . ILE A 1 293 ? 87.144 49.618 -11.125 1.00 58.31 293 ILE A C 1
ATOM 2390 O O . ILE A 1 293 ? 88.331 49.623 -10.837 1.00 58.31 293 ILE A O 1
ATOM 2394 N N . ARG A 1 294 ? 86.738 49.928 -12.366 1.00 56.50 294 ARG A N 1
ATOM 2395 C CA . ARG A 1 294 ? 87.654 50.279 -13.477 1.00 56.50 294 ARG A CA 1
ATOM 2396 C C . ARG A 1 294 ? 88.154 51.737 -13.487 1.00 56.50 294 ARG A C 1
ATOM 2398 O O . ARG A 1 294 ? 88.844 52.120 -14.425 1.00 56.50 294 ARG A O 1
ATOM 2405 N N . ARG A 1 295 ? 87.781 52.565 -12.502 1.00 57.34 295 ARG A N 1
ATOM 2406 C CA . ARG A 1 295 ? 88.198 53.983 -12.383 1.00 57.34 295 ARG A CA 1
ATOM 2407 C C . ARG A 1 295 ? 89.043 54.274 -11.128 1.00 57.34 295 ARG A C 1
ATOM 2409 O O . ARG A 1 295 ? 89.110 55.425 -10.707 1.00 57.34 295 ARG A O 1
ATOM 2416 N N . LYS A 1 296 ? 89.670 53.253 -10.542 1.00 50.50 296 LYS A N 1
ATOM 2417 C CA . LYS A 1 296 ? 90.710 53.389 -9.514 1.00 50.50 296 LYS A CA 1
ATOM 2418 C C . LYS A 1 296 ? 92.004 52.768 -10.007 1.00 50.50 296 LYS A C 1
ATOM 2420 O O . LYS A 1 296 ? 91.900 51.729 -10.694 1.00 50.50 296 LYS A O 1
#

Solvent-accessible surface area (backbone atoms only — not comparable to full-atom values): 18079 Å² total; per-residue (Å²): 138,83,84,80,84,83,72,84,76,74,75,84,83,75,84,72,79,62,88,57,64,67,58,65,68,58,36,54,46,51,56,50,48,57,53,50,49,51,57,48,60,61,40,53,77,70,71,54,52,72,68,55,48,56,54,48,54,55,51,51,71,75,58,79,82,85,75,83,89,71,87,75,84,63,86,74,74,70,86,84,78,88,64,93,40,70,63,42,64,47,100,85,65,43,69,35,72,90,45,31,61,57,48,55,50,49,45,61,53,58,50,58,77,51,61,88,80,59,54,69,88,72,56,49,67,70,58,52,49,50,55,47,50,56,52,30,66,60,27,66,51,75,98,42,70,67,57,50,51,45,52,53,50,49,42,48,52,50,45,49,37,51,51,50,45,49,40,33,50,73,72,71,54,75,47,87,67,53,88,89,50,54,99,58,54,65,45,80,62,36,78,75,38,42,67,66,58,48,52,53,42,48,57,61,58,68,32,70,66,50,48,49,52,40,51,52,35,50,54,56,57,69,67,58,86,76,75,80,86,61,77,86,49,53,72,69,63,43,44,58,51,29,45,74,72,63,75,39,89,70,78,79,51,71,68,56,54,52,51,52,52,49,51,55,50,52,55,53,49,52,55,53,60,61,49,54,58,56,55,53,52,53,54,51,54,52,56,52,51,56,57,59,62,74,74,111

Organism: Cuscuta europaea (NCBI:txid41803)

Foldseek 3Di:
DDDDDPDPPPPPPPPPPLLQLDDVLVLLLLVVLLVLLQQLVVVVVVPDDPVRSVVVVVVVVVPPDDDDDDDDDALDDAQDPPDAAAWDADPVLQTDDDCNSVLSVLLVNLLLVDQLPDQLVRQDPVSLVVSLVVSCVRNVDDPDVVNSVSSSVSSNVVSSSVLNCLCCVPPVNVDDDDPLCPPDHPCVRRVSCDPVSVVVSNVVCPDPVNVVSNVVSVVVVVPDPDDDPCRPDDCVRVVVVCVVVVVDDDDPDVVNVVVVVVVVVVVVVVVVVVVVVVVVVVVVVVVVVVVVVVPD

pLDDT: mean 70.51, std 19.68, range [30.36, 96.38]

Radius of gyration: 32.27 Å; Cα contacts (8 Å, |Δi|>4): 169; chains: 1; bounding box: 112×92×48 Å

Nearest PDB structures (foldseek):
  6vrw-assembly1_B  TM=2.827E-01  e=3.485E+00  Human immunodeficiency virus 1

Secondary structure (DSSP, 8-state):
-----------S------TT---HHHHHHHHHHHHHHHHHHHHHTTT--HHHHHHHHHHHHH-TTS---PPPPPTTPPPP-SS----EE-TTS-EESTTHHHHHHHHHHHGGGS-TTS-GGGS-HHHHHHHHHHHHHHHT----HHHHHHHHHHHHHHHHHHHHHHIIIIIS--SPPPTTTTT--HHHH-TTS-HHHHHHHHHHHTSHHHHHHHHHHHHHHHT-----TTTT--HHHHHHHHHHTT-S-----HHHHHHHHHHHHHHHHHHHHHHHHHHHHHHHHHHHHHHHHTT-

Mean predicted aligned error: 17.13 Å

Sequence (296 aa):
MADDDEDFVLDEEDILNDEDVVDDARSRRISNFEEEADIRGEMEDVGYSLDEIQEALVKKKQKKKDAGKKPGRGAFKGLKVNEPMFLQFDPLGRATGQWRLKFGQDIGLCMRKLNINWRWSVVSMGLRDTLWDDTRNLFHLDDDPKIKNIVLSTMACHFRDFKAKLVSGWITCVRKRSKNEDGKLPPQIWRHITPEIWEEFKRRKTTPEAEETRKKAIEIALQNQYHHHMGQRNYEDSRAVWIDEGFYPTPCTESSILHQLGQVLHSSIEVMIGIVPCMLVIKRGIGLFQKSIRRK